Protein AF-A0A958PBY2-F1 (afdb_monomer)

Sequence (288 aa):
MFFKPRSILYLITLSFVSFVFVSCNLKIGEQPYRTDNIDLKPRPCTKELATRTKKYFYGELEKEDSFESISSCVNRGLDNFLKIYEADQPNYYSPIKLSNFLHRYYLKDQKISENLLEEIMNIKKVLFGGSNLMISKSEIQNLQKLIEIVGYHAKQLRPFMPILSQKVDELSTDEHLKEGFRRLRVAAKDLISILSLSKSSYQFGHFAHLLDELRMFFQWDKAFEKTKSIYDWMYLVETIKLNMIGDPAESLSSEQWEPFVDAIIDSYEIYVYYHYFIRSKPFYKGKL

Solvent-accessible surface area (backbone atoms only — not comparable to full-atom values): 16536 Å² total; per-residue (Å²): 143,79,85,73,85,72,67,62,61,60,58,57,58,61,58,56,63,69,64,72,76,73,76,76,83,74,80,82,79,72,72,78,78,81,71,72,83,73,85,69,76,67,59,61,51,49,74,59,44,39,59,52,52,47,27,36,45,58,49,68,52,51,84,85,73,30,52,56,56,42,34,53,39,52,40,52,49,53,51,49,47,69,72,71,54,81,57,80,44,98,57,26,33,50,58,66,60,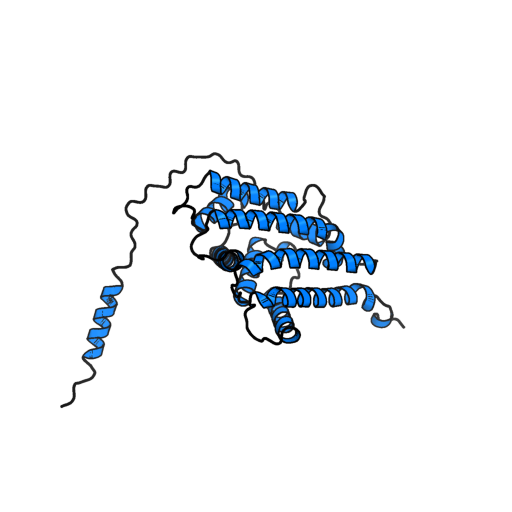54,49,54,49,42,28,72,34,26,36,68,89,45,66,85,47,72,67,44,50,50,37,50,27,53,52,44,25,33,42,71,31,86,54,68,76,48,43,41,56,67,52,55,54,51,49,42,52,50,39,48,53,51,21,52,39,50,58,70,42,36,89,34,21,21,66,80,59,68,68,62,94,75,83,75,47,73,65,55,51,52,50,38,53,52,51,49,52,53,45,48,50,60,51,47,62,47,42,43,70,36,65,41,64,47,48,50,69,58,51,49,50,39,52,49,43,48,37,60,64,48,44,39,63,80,67,41,88,77,70,76,58,63,65,64,52,48,54,52,51,52,51,50,39,32,75,74,70,67,50,84,62,67,51,43,47,43,83,46,49,62,65,48,50,52,50,52,51,52,54,48,49,53,52,53,46,39,57,66,71,49,57,67,37,53,82,70,66,74,61,127

Foldseek 3Di:
DDDDPPPVVVVVVVVVVVVVPPPPPPPDPDDDPPCPVPPQAADALQVCVLVQVLCQLQLVHDPVSALVSSLVLVLVLLVVCVVRDDAPDVQKHFLVSSQVSCCVRYHPPFHQDPLLSQLVLVVLCLQPNDDSGIDGNVSSVVVSVVSVLVRVLSVVLRVVSNLLSVVDQDDDDPVSLVVNLVSVLVSQVVNLVRSLPNQDKDFLVSVLSNVVSVCVRSVNCVSPVDDDRSVVVSVVLLVLCCVQVVDNDRIDGSVRSNSSVVSVSVVSSVVSCCVRPPCVDPVNVPND

Mean predicted aligned error: 9.58 Å

pLDDT: mean 83.19, std 15.02, range [37.09, 97.81]

Radius of gyration: 24.92 Å; Cα contacts (8 Å, |Δi|>4): 257; chains: 1; bounding box: 55×77×72 Å

Secondary structure (DSSP, 8-state):
----TTHHHHHHHHHHHTTTTS-----TTPPPP-----------S-TTHHHHHHHHHHT---STT-HHHHHHHHHHHHHHHHHHSPPSBTTEE-HHHHHHHHIIIIITT----HHHHHHHHHHHHHHH-S-SS-EEHHHHHHHHHHHHHHHHHHHHHGGGHHHHTT---S---HHHHHHHHHHHHHHHHHHHHHHGGG---EEHHHHHHHHHHHHHHTTHHHH-TTPPPHHHHHHHHHHHHHHHH----SEE-GGGHHHHHHHHHHHHHHHHHIIIIITTSGGGGT--

Structure (mmCIF, N/CA/C/O backbone):
data_AF-A0A958PBY2-F1
#
_entry.id   AF-A0A958PBY2-F1
#
loop_
_atom_site.group_PDB
_atom_site.id
_atom_site.type_symbol
_atom_site.label_atom_id
_atom_site.label_alt_id
_atom_site.label_comp_id
_atom_site.label_asym_id
_atom_site.label_entity_id
_atom_site.label_seq_id
_atom_site.pdbx_PDB_ins_code
_atom_site.Cartn_x
_atom_site.Cartn_y
_atom_site.Cartn_z
_atom_site.occupancy
_atom_site.B_iso_or_equiv
_atom_site.auth_seq_id
_atom_site.auth_comp_id
_atom_site.auth_asym_id
_atom_site.auth_atom_id
_atom_site.pdbx_PDB_model_num
ATOM 1 N N . MET A 1 1 ? -26.196 -57.955 32.230 1.00 38.41 1 MET A N 1
ATOM 2 C CA . MET A 1 1 ? -26.483 -56.629 32.815 1.00 38.41 1 MET A CA 1
ATOM 3 C C . MET A 1 1 ? -25.989 -55.584 31.815 1.00 38.41 1 MET A C 1
ATOM 5 O O . MET A 1 1 ? -24.844 -55.175 31.878 1.00 38.41 1 MET A O 1
ATOM 9 N N . PHE A 1 2 ? -26.793 -55.286 30.790 1.00 37.09 2 PHE A N 1
ATOM 10 C CA . PHE A 1 2 ? -26.401 -54.437 29.656 1.00 37.09 2 PHE A CA 1
ATOM 11 C C . PHE A 1 2 ? -27.423 -53.309 29.513 1.00 37.09 2 PHE A C 1
ATOM 13 O O . PHE A 1 2 ? -28.597 -53.560 29.243 1.00 37.09 2 PHE A O 1
ATOM 20 N N . PHE A 1 3 ? -26.974 -52.075 29.737 1.00 39.12 3 PHE A N 1
ATOM 21 C CA . PHE A 1 3 ? -27.766 -50.870 29.514 1.00 39.12 3 PHE A CA 1
ATOM 22 C C . PHE A 1 3 ? -27.931 -50.630 28.006 1.00 39.12 3 PHE A C 1
ATOM 24 O O . PHE A 1 3 ? -26.967 -50.675 27.245 1.00 39.12 3 PHE A O 1
ATOM 31 N N . LYS A 1 4 ? -29.177 -50.405 27.569 1.00 40.03 4 LYS A N 1
ATOM 32 C CA . LYS A 1 4 ? -29.534 -50.171 26.162 1.00 40.03 4 LYS A CA 1
ATOM 33 C C . LYS A 1 4 ? -29.025 -48.798 25.676 1.00 40.03 4 LYS A C 1
ATOM 35 O O . LYS A 1 4 ? -29.285 -47.797 26.341 1.00 40.03 4 LYS A O 1
ATOM 40 N N . PRO A 1 5 ? -28.443 -48.703 24.465 1.00 44.72 5 PRO A N 1
ATOM 41 C CA . PRO A 1 5 ? -27.830 -47.481 23.928 1.00 44.72 5 PRO A CA 1
ATOM 42 C C . PRO A 1 5 ? -28.829 -46.438 23.383 1.00 44.72 5 PRO A C 1
ATOM 44 O O . PRO A 1 5 ? -28.427 -45.490 22.719 1.00 44.72 5 PRO A O 1
ATOM 47 N N . ARG A 1 6 ? -30.137 -46.574 23.646 1.00 46.06 6 ARG A N 1
ATOM 48 C CA . ARG A 1 6 ? -31.159 -45.636 23.135 1.00 46.06 6 ARG A CA 1
ATOM 49 C C . ARG A 1 6 ? -31.498 -44.479 24.082 1.00 46.06 6 ARG A C 1
ATOM 51 O O . ARG A 1 6 ? -32.102 -43.512 23.636 1.00 46.06 6 ARG A O 1
ATOM 58 N N . SER A 1 7 ? -31.071 -44.530 25.344 1.00 50.62 7 SER A N 1
ATOM 59 C CA . SER A 1 7 ? -31.429 -43.512 26.348 1.00 50.62 7 SER A CA 1
ATOM 60 C C . SER A 1 7 ? -30.444 -42.336 26.433 1.00 50.62 7 SER A C 1
ATOM 62 O O . SER A 1 7 ? -30.796 -41.288 26.962 1.00 50.62 7 SER A O 1
ATOM 64 N N . ILE A 1 8 ? -29.228 -42.480 25.892 1.00 53.66 8 ILE A N 1
ATOM 65 C CA . ILE A 1 8 ? -28.187 -41.431 25.921 1.00 53.66 8 ILE A CA 1
ATOM 66 C C . ILE A 1 8 ? -28.420 -40.382 24.820 1.00 53.66 8 ILE A C 1
ATOM 68 O O . ILE A 1 8 ? -28.147 -39.202 25.023 1.00 53.66 8 ILE A O 1
ATOM 72 N N . LEU A 1 9 ? -29.012 -40.776 23.687 1.00 50.75 9 LEU A N 1
ATOM 73 C CA . LEU A 1 9 ? -29.253 -39.869 22.561 1.00 50.75 9 LEU A CA 1
ATOM 74 C C . LEU A 1 9 ? -30.302 -38.787 22.888 1.00 50.75 9 LEU A C 1
ATOM 76 O O . LEU A 1 9 ? -30.138 -37.640 22.486 1.00 50.75 9 LEU A O 1
ATOM 80 N N . TYR A 1 10 ? -31.326 -39.124 23.684 1.00 53.00 10 TYR A N 1
ATOM 81 C CA . TYR A 1 10 ? -32.381 -38.180 24.082 1.00 53.00 10 TYR A CA 1
ATOM 82 C C . TYR A 1 10 ? -31.906 -37.114 25.084 1.00 53.00 10 TYR A C 1
ATOM 84 O O . TYR A 1 10 ? -32.397 -35.986 25.048 1.00 53.00 10 TYR A O 1
ATOM 92 N N . LEU A 1 11 ? -30.927 -37.433 25.940 1.00 53.34 11 LEU A N 1
ATOM 93 C CA . LEU A 1 11 ? -30.349 -36.473 26.891 1.00 53.34 11 LEU A CA 1
ATOM 94 C C . LEU A 1 11 ? -29.430 -35.451 26.199 1.00 53.34 11 LEU A C 1
ATOM 96 O O . LEU A 1 11 ? -29.408 -34.287 26.593 1.00 53.34 11 LEU A O 1
ATOM 100 N N . ILE A 1 12 ? -28.737 -35.848 25.127 1.00 56.25 12 ILE A N 1
ATOM 101 C CA . ILE A 1 12 ? -27.868 -34.946 24.354 1.00 56.25 12 ILE A CA 1
ATOM 102 C C . ILE A 1 12 ? -28.703 -33.980 23.497 1.00 56.25 12 ILE A C 1
ATOM 104 O O . ILE A 1 12 ? -28.386 -32.793 23.426 1.00 56.25 12 ILE A O 1
ATOM 108 N N . THR A 1 13 ? -29.821 -34.433 22.917 1.00 54.97 13 THR A N 1
ATOM 109 C CA . THR A 1 13 ? -30.708 -33.553 22.134 1.00 54.97 13 THR A CA 1
ATOM 110 C C . THR A 1 13 ? -31.475 -32.545 22.993 1.00 54.97 13 THR A C 1
ATOM 112 O O . THR A 1 13 ? -31.723 -31.434 22.531 1.00 54.97 13 THR A O 1
ATOM 115 N N . LEU A 1 14 ? -31.811 -32.873 24.249 1.00 51.03 14 LEU A N 1
ATOM 116 C CA . LEU A 1 14 ? -32.523 -31.939 25.135 1.00 51.03 14 LEU A CA 1
ATOM 117 C C . LEU A 1 14 ? -31.607 -30.824 25.679 1.00 51.03 14 LEU A C 1
ATOM 119 O O . LEU A 1 14 ? -32.075 -29.718 25.933 1.00 51.03 14 LEU A O 1
ATOM 123 N N . SER A 1 15 ? -30.298 -31.077 25.808 1.00 51.06 15 SER A N 1
ATOM 124 C CA . SER A 1 15 ? -29.331 -30.067 26.268 1.00 51.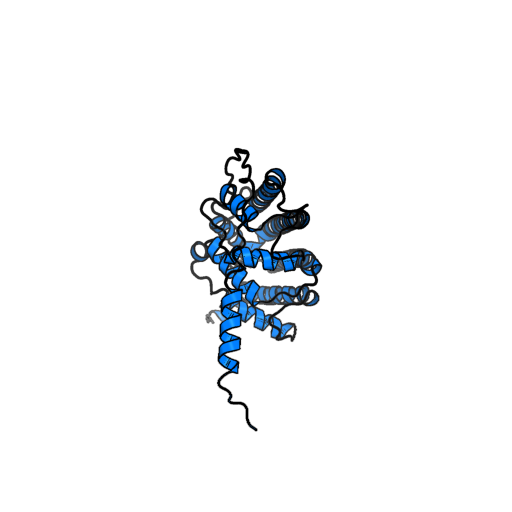06 15 SER A CA 1
ATOM 125 C C . SER A 1 15 ? -28.945 -29.050 25.185 1.00 51.06 15 SER A C 1
ATOM 127 O O . SER A 1 15 ? -28.502 -27.953 25.520 1.00 51.06 15 SER A O 1
ATOM 129 N N . PHE A 1 16 ? -29.113 -29.384 23.900 1.00 50.41 16 PHE A N 1
ATOM 130 C CA . PHE A 1 16 ? -28.733 -28.499 22.793 1.00 50.41 16 PHE A CA 1
ATOM 131 C C . PHE A 1 16 ? -29.794 -27.422 22.501 1.00 50.41 16 PHE A C 1
ATOM 133 O O . PHE A 1 16 ? -29.456 -26.320 22.081 1.00 50.41 16 PHE A O 1
ATOM 140 N N . VAL A 1 17 ? -31.073 -27.692 22.790 1.00 52.06 17 VAL A N 1
ATOM 141 C CA . VAL A 1 17 ? -32.174 -26.735 22.551 1.00 52.06 17 VAL A CA 1
ATOM 142 C C . VAL A 1 17 ? -32.187 -25.597 23.583 1.00 52.06 17 VAL A C 1
ATOM 144 O O . VAL A 1 17 ? -32.558 -24.472 23.257 1.00 52.06 17 VAL A O 1
ATOM 147 N N . SER A 1 18 ? -31.689 -25.833 24.799 1.00 48.91 18 SER A N 1
ATOM 148 C CA . SER A 1 18 ? -31.633 -24.811 25.857 1.00 48.91 18 SER A CA 1
ATOM 149 C C . SER A 1 18 ? -30.520 -23.772 25.663 1.00 48.91 18 SER A C 1
ATOM 151 O O . SER A 1 18 ? -30.585 -22.699 26.256 1.00 48.91 18 SER A O 1
ATOM 153 N N . PHE A 1 19 ? -29.517 -24.046 24.819 1.00 49.84 19 PHE A N 1
ATOM 154 C CA . PHE A 1 19 ? -28.416 -23.109 24.558 1.00 49.84 19 PHE A CA 1
ATOM 155 C C . PHE A 1 19 ? -28.719 -22.086 23.451 1.00 49.84 19 PHE A C 1
ATOM 157 O O . PHE A 1 19 ? -28.030 -21.074 23.353 1.00 49.84 19 PHE A O 1
ATOM 164 N N . VAL A 1 20 ? -29.765 -22.302 22.646 1.00 51.28 20 VAL A N 1
ATOM 165 C CA . VAL A 1 20 ? -30.097 -21.423 21.506 1.00 51.28 20 VAL A CA 1
ATOM 166 C C . VAL A 1 20 ? -30.907 -20.184 21.928 1.00 51.28 20 VAL A C 1
ATOM 168 O O . VAL A 1 20 ? -30.965 -19.210 21.187 1.00 51.28 20 VAL A O 1
ATOM 171 N N . PHE A 1 21 ? -31.470 -20.150 23.142 1.00 45.66 21 PHE A N 1
ATOM 172 C CA . PHE A 1 21 ? -32.314 -19.033 23.598 1.00 45.66 21 PHE A CA 1
ATOM 173 C C . PHE A 1 21 ? -31.608 -17.964 24.456 1.00 45.66 21 PHE A C 1
ATOM 175 O O . PHE A 1 21 ? -32.264 -17.012 24.871 1.00 45.66 21 PHE A O 1
ATOM 182 N N . VAL A 1 22 ? -30.295 -18.063 24.714 1.00 51.47 22 VAL A N 1
ATOM 183 C CA . VAL A 1 22 ? -29.590 -17.134 25.636 1.00 51.47 22 VAL A CA 1
ATOM 184 C C . VAL A 1 22 ? -28.618 -16.165 24.935 1.00 51.47 22 VAL A C 1
ATOM 186 O O . VAL A 1 22 ? -28.057 -15.285 25.577 1.00 51.47 22 VAL A O 1
ATOM 189 N N . SER A 1 23 ? -28.447 -16.223 23.612 1.00 39.19 23 SER A N 1
ATOM 190 C CA . SER A 1 23 ? -27.479 -15.368 22.894 1.00 39.19 23 SER A CA 1
ATOM 191 C C . SER A 1 23 ? -28.095 -14.275 22.006 1.00 39.19 23 SER A C 1
ATOM 193 O O . SER A 1 23 ? -27.441 -13.784 21.089 1.00 39.19 23 SER A O 1
ATOM 195 N N . CYS A 1 24 ? -29.309 -13.801 22.307 1.00 48.00 24 CYS A N 1
ATOM 196 C CA . CYS A 1 24 ? -29.763 -12.494 21.817 1.00 48.00 24 CYS A CA 1
ATOM 197 C C . CYS A 1 24 ? -29.300 -11.398 22.785 1.00 48.00 24 CYS A C 1
ATOM 199 O O . CYS A 1 24 ? -29.965 -11.082 23.769 1.00 48.00 24 CYS A O 1
ATOM 201 N N . ASN A 1 25 ? -28.141 -10.814 22.486 1.00 45.44 25 ASN A N 1
ATOM 202 C CA . ASN A 1 25 ? -27.561 -9.672 23.187 1.00 45.44 25 ASN A CA 1
ATOM 203 C C . ASN A 1 25 ? -28.374 -8.396 22.860 1.00 45.44 25 ASN A C 1
ATOM 205 O O . ASN A 1 25 ? -27.979 -7.573 22.034 1.00 45.44 25 ASN A O 1
ATOM 209 N N . LEU A 1 26 ? -29.573 -8.276 23.439 1.00 47.56 26 LEU A N 1
ATOM 210 C CA . LEU A 1 26 ? -30.440 -7.106 23.296 1.00 47.56 26 LEU A CA 1
ATOM 211 C C . LEU A 1 26 ? -29.812 -5.926 24.048 1.00 47.56 26 LEU A C 1
ATOM 213 O O . LEU A 1 26 ? -29.911 -5.815 25.268 1.00 47.56 26 LEU A O 1
ATOM 217 N N . LYS A 1 27 ? -29.167 -5.031 23.297 1.00 46.81 27 LYS A N 1
ATOM 218 C CA . LYS A 1 27 ? -28.670 -3.731 23.764 1.00 46.81 27 LYS A CA 1
ATOM 219 C C . LYS A 1 27 ? -29.839 -2.778 24.059 1.00 46.81 27 LYS A C 1
ATOM 221 O O . LYS A 1 27 ? -30.083 -1.823 23.329 1.00 46.81 27 LYS A O 1
ATOM 226 N N . ILE A 1 28 ? -30.605 -3.057 25.110 1.00 57.12 28 ILE A N 1
ATOM 227 C CA . ILE A 1 28 ? -31.633 -2.145 25.629 1.00 57.12 28 ILE A CA 1
ATOM 228 C C . ILE A 1 28 ? -30.927 -1.141 26.547 1.00 57.12 28 ILE A C 1
ATOM 230 O O . ILE A 1 28 ? -30.472 -1.512 27.625 1.00 57.12 28 ILE A O 1
ATOM 234 N N . GLY A 1 29 ? -30.825 0.121 26.119 1.00 60.59 29 GLY A N 1
ATOM 235 C CA . GLY A 1 29 ? -30.305 1.221 26.945 1.00 60.59 29 GLY A CA 1
ATOM 236 C C . GLY A 1 29 ? -29.119 2.000 26.372 1.00 60.59 29 GLY A C 1
ATOM 237 O O . GLY A 1 29 ? -28.663 2.940 27.020 1.00 60.59 29 GLY A O 1
ATOM 238 N N . GLU A 1 30 ? -28.624 1.674 25.174 1.00 59.09 30 GLU A N 1
ATOM 239 C CA . GLU A 1 30 ? -27.677 2.563 24.489 1.00 59.09 30 GLU A CA 1
ATOM 240 C C . GLU A 1 30 ? -28.413 3.851 24.100 1.00 59.09 30 GLU A C 1
ATOM 242 O O . GLU A 1 30 ? -29.397 3.818 23.357 1.00 59.09 30 GLU A O 1
ATOM 247 N N . GLN A 1 31 ? -27.980 4.994 24.645 1.00 54.28 31 GLN A N 1
ATOM 248 C CA . GLN A 1 31 ? -28.522 6.279 24.217 1.00 54.28 31 GLN A CA 1
ATOM 249 C C . GLN A 1 31 ? -28.258 6.448 22.716 1.00 54.28 31 GLN A C 1
ATOM 251 O O . GLN A 1 31 ? -27.162 6.106 22.260 1.00 54.28 31 GLN A O 1
ATOM 256 N N . PRO A 1 32 ? -29.236 6.948 21.935 1.00 54.06 32 PRO A N 1
ATOM 257 C CA . PRO A 1 32 ? -29.017 7.211 20.523 1.00 54.06 32 PRO A CA 1
ATOM 258 C C . PRO A 1 32 ? -27.788 8.103 20.400 1.00 54.06 32 PRO A C 1
ATOM 260 O O . PRO A 1 32 ? -27.699 9.133 21.072 1.00 54.06 32 PRO A O 1
ATOM 263 N N . TYR A 1 33 ? -26.825 7.656 19.590 1.00 54.97 33 TYR A N 1
ATOM 264 C CA . TYR A 1 33 ? -25.565 8.355 19.378 1.00 54.97 33 TYR A CA 1
ATOM 265 C C . TYR A 1 33 ? -25.884 9.822 19.099 1.00 54.97 33 TYR A C 1
ATOM 267 O O . TYR A 1 33 ? -26.587 10.125 18.130 1.00 54.97 33 TYR A O 1
ATOM 275 N N . ARG A 1 34 ? -25.431 10.724 19.975 1.00 50.38 34 ARG A N 1
ATOM 276 C CA . ARG A 1 34 ? -25.635 12.158 19.797 1.00 50.38 34 ARG A CA 1
ATOM 277 C C . ARG A 1 34 ? -24.780 12.577 18.611 1.00 50.38 34 ARG A C 1
ATOM 279 O O . ARG A 1 34 ? -23.616 12.929 18.750 1.00 50.38 34 ARG A O 1
ATOM 286 N N . THR A 1 35 ? -25.340 12.477 17.412 1.00 54.81 35 THR A N 1
ATOM 287 C CA . THR A 1 35 ? -24.791 13.142 16.241 1.00 54.81 35 THR A CA 1
ATOM 288 C C . THR A 1 35 ? -25.110 14.613 16.422 1.00 54.81 35 THR A C 1
ATOM 290 O O . THR A 1 35 ? -26.084 15.118 15.862 1.00 54.81 35 THR A O 1
ATOM 293 N N . ASP A 1 36 ? -24.330 15.308 17.249 1.00 53.41 36 ASP A N 1
ATOM 294 C CA . ASP A 1 36 ? -24.250 16.751 17.097 1.00 53.41 36 ASP A CA 1
ATOM 295 C C . ASP A 1 36 ? -23.911 16.962 15.618 1.00 53.41 36 ASP A C 1
ATOM 297 O O . ASP A 1 36 ? -22.949 16.384 15.104 1.00 53.41 36 ASP A O 1
ATOM 301 N N . ASN A 1 37 ? -24.809 17.631 14.892 1.00 56.56 37 ASN A N 1
ATOM 302 C CA . ASN A 1 37 ? -24.706 17.844 13.453 1.00 56.56 37 ASN A CA 1
ATOM 303 C C . ASN A 1 37 ? -23.506 18.757 13.183 1.00 56.56 37 ASN A C 1
ATOM 305 O O . ASN A 1 37 ? -23.656 19.946 12.915 1.00 56.56 37 ASN A O 1
ATOM 309 N N . ILE A 1 38 ? -22.297 18.212 13.288 1.00 68.62 38 ILE A N 1
ATOM 310 C CA . ILE A 1 38 ? -21.093 18.873 12.829 1.00 68.62 38 ILE A CA 1
ATOM 311 C C . ILE A 1 38 ? -21.189 18.833 11.310 1.00 68.62 38 ILE A C 1
ATOM 313 O O . ILE A 1 38 ? -20.997 17.790 10.677 1.00 68.62 38 ILE A O 1
ATOM 317 N N . ASP A 1 39 ? -21.560 19.979 10.740 1.00 71.69 39 ASP A N 1
ATOM 318 C CA . ASP A 1 39 ? -21.644 20.204 9.301 1.00 71.69 39 ASP A CA 1
ATOM 319 C C . ASP A 1 39 ? -20.231 20.250 8.702 1.00 71.69 39 ASP A C 1
ATOM 321 O O . ASP A 1 39 ? -19.672 21.291 8.346 1.00 71.69 39 ASP A O 1
ATOM 325 N N . LEU A 1 40 ? -19.595 19.081 8.648 1.00 79.94 40 LEU A N 1
ATOM 326 C CA . LEU A 1 40 ? -18.423 18.882 7.824 1.00 79.94 40 LEU A CA 1
ATOM 327 C C . LEU A 1 40 ? -18.874 18.814 6.368 1.00 79.94 40 LEU A C 1
ATOM 329 O O . LEU A 1 40 ? -19.434 17.813 5.918 1.00 79.94 40 LEU A O 1
ATOM 333 N N . LYS A 1 41 ? -18.547 19.856 5.603 1.00 82.62 41 LYS A N 1
ATOM 334 C CA . LYS A 1 41 ? -18.666 19.813 4.143 1.00 82.62 41 LYS A CA 1
ATOM 335 C C . LYS A 1 41 ? -17.867 18.615 3.604 1.00 82.62 41 LYS A C 1
ATOM 337 O O . LYS A 1 41 ? -16.664 18.554 3.882 1.00 82.62 41 LYS A O 1
ATOM 342 N N . PRO A 1 42 ? -18.478 17.699 2.827 1.00 78.56 42 PRO A N 1
ATOM 343 C CA . PRO A 1 42 ? -17.770 16.569 2.233 1.00 78.56 42 PRO A CA 1
ATOM 344 C C . PRO A 1 42 ? -16.560 17.033 1.417 1.00 78.56 42 PRO A C 1
ATOM 346 O O . PRO A 1 42 ? -16.666 17.925 0.572 1.00 78.56 42 PRO A O 1
ATOM 349 N N . ARG A 1 43 ? -15.402 16.419 1.663 1.00 81.38 43 ARG A N 1
ATOM 350 C CA . ARG A 1 43 ? -14.142 16.701 0.964 1.00 81.38 43 ARG A CA 1
ATOM 351 C C . ARG A 1 43 ? -13.594 15.377 0.442 1.00 81.38 43 ARG A C 1
ATOM 353 O O . ARG A 1 43 ? -12.778 14.759 1.119 1.00 81.38 43 ARG A O 1
ATOM 360 N N . PRO A 1 44 ? -14.063 14.907 -0.725 1.00 76.88 44 PRO A N 1
ATOM 361 C CA . PRO A 1 44 ? -13.676 13.599 -1.233 1.00 76.88 44 PRO A CA 1
ATOM 362 C C . PRO A 1 44 ? -12.165 13.519 -1.459 1.00 76.88 44 PRO A C 1
ATOM 364 O O . PRO A 1 44 ? -11.629 14.265 -2.277 1.00 76.88 44 PRO A O 1
ATOM 367 N N . CYS A 1 45 ? -11.492 12.595 -0.776 1.00 75.19 45 CYS A N 1
ATOM 368 C CA . CYS A 1 45 ? -10.074 12.320 -1.028 1.00 75.19 45 CYS A CA 1
ATOM 369 C C . CYS A 1 45 ? -9.878 11.407 -2.234 1.00 75.19 45 CYS A C 1
ATOM 371 O O . CYS A 1 45 ? -8.838 11.457 -2.883 1.00 75.19 45 CYS A O 1
ATOM 373 N N . THR A 1 46 ? -10.871 10.564 -2.522 1.00 70.31 46 THR A N 1
ATOM 374 C CA . THR A 1 46 ? -10.741 9.469 -3.486 1.00 70.31 46 THR A CA 1
ATOM 375 C C . THR A 1 46 ? -11.386 9.755 -4.831 1.00 70.31 46 THR A C 1
ATOM 377 O O . THR A 1 46 ? -11.425 8.867 -5.686 1.00 70.31 46 THR A O 1
ATOM 380 N N . LYS A 1 47 ? -11.872 10.986 -5.064 1.00 72.31 47 LYS A N 1
ATOM 381 C CA . LYS A 1 47 ? -12.391 11.344 -6.385 1.00 72.31 47 LYS A CA 1
ATOM 382 C C . LYS A 1 47 ? -11.270 11.110 -7.400 1.00 72.31 47 LYS A C 1
ATOM 384 O O . LYS A 1 47 ? -10.200 11.697 -7.279 1.00 72.31 47 LYS A O 1
ATOM 389 N N . GLU A 1 48 ? -11.527 10.215 -8.352 1.00 78.75 48 GLU A N 1
ATOM 390 C CA . GLU A 1 48 ? -10.584 9.845 -9.413 1.00 78.75 48 GLU A CA 1
ATOM 391 C C . GLU A 1 48 ? -9.277 9.204 -8.908 1.00 78.75 48 GLU A C 1
ATOM 393 O O . GLU A 1 48 ? -8.261 9.262 -9.597 1.00 78.75 48 GLU A O 1
ATOM 398 N N . LEU A 1 49 ? -9.283 8.549 -7.739 1.00 81.06 49 LEU A N 1
ATOM 399 C CA . LEU A 1 49 ? -8.089 7.874 -7.215 1.00 81.06 49 LEU A CA 1
ATOM 400 C C . LEU A 1 49 ? -7.525 6.853 -8.211 1.00 81.06 49 LEU A C 1
ATOM 402 O O . LEU A 1 49 ? -6.331 6.873 -8.474 1.00 81.06 49 LEU A O 1
ATOM 406 N N . ALA A 1 50 ? -8.381 6.048 -8.848 1.00 79.69 50 ALA A N 1
ATOM 407 C CA . ALA A 1 50 ? -7.978 5.109 -9.898 1.00 79.69 50 ALA A CA 1
ATOM 408 C C . ALA A 1 50 ? -7.236 5.806 -11.053 1.00 79.69 50 ALA A C 1
ATOM 410 O O . ALA A 1 50 ? -6.157 5.379 -11.468 1.00 79.69 50 ALA A O 1
ATOM 411 N N . THR A 1 51 ? -7.791 6.919 -11.540 1.00 85.19 51 THR A N 1
ATOM 412 C CA . THR A 1 51 ? -7.208 7.730 -12.615 1.00 85.19 51 THR A CA 1
ATOM 413 C C . THR A 1 51 ? -5.878 8.342 -12.187 1.00 85.19 51 THR A C 1
ATOM 415 O O . THR A 1 51 ? -4.914 8.307 -12.946 1.00 85.19 51 THR A O 1
ATOM 418 N N . ARG A 1 52 ? -5.792 8.870 -10.963 1.00 87.12 52 ARG A N 1
ATOM 419 C CA . ARG A 1 52 ? -4.562 9.449 -10.406 1.00 87.12 52 ARG A CA 1
ATOM 420 C C . ARG A 1 52 ? -3.477 8.398 -10.218 1.00 87.12 52 ARG A C 1
ATOM 422 O O . ARG A 1 52 ? -2.334 8.634 -10.596 1.00 87.12 52 ARG A O 1
ATOM 429 N N . THR A 1 53 ? -3.832 7.219 -9.716 1.00 84.81 53 THR A N 1
ATOM 430 C CA . THR A 1 53 ? -2.924 6.074 -9.616 1.00 84.81 53 THR A CA 1
ATOM 431 C C . THR A 1 53 ? -2.415 5.668 -10.998 1.00 84.81 53 THR A C 1
ATOM 433 O O . THR A 1 53 ? -1.211 5.509 -11.173 1.00 84.81 53 THR A O 1
ATOM 436 N N . LYS A 1 54 ? -3.286 5.581 -12.011 1.00 87.06 54 LYS A N 1
ATOM 437 C CA . LYS A 1 54 ? -2.866 5.311 -13.395 1.00 87.06 54 LYS A CA 1
ATOM 438 C C . LYS A 1 54 ? -1.876 6.358 -13.906 1.00 87.06 54 LYS A C 1
ATOM 440 O O . LYS A 1 54 ? -0.780 5.990 -14.325 1.00 87.06 54 LYS A O 1
ATOM 445 N N . LYS A 1 55 ? -2.225 7.646 -13.802 1.00 90.50 55 LYS A N 1
ATOM 446 C CA . LYS A 1 55 ? -1.350 8.763 -14.192 1.00 90.50 55 LYS A CA 1
ATOM 447 C C . LYS A 1 55 ? -0.003 8.701 -13.477 1.00 90.50 55 LYS A C 1
ATOM 449 O O . LYS A 1 55 ? 1.026 8.955 -14.085 1.00 90.50 55 LYS A O 1
ATOM 454 N N . TYR A 1 56 ? 0.015 8.322 -12.202 1.00 89.88 56 TYR A N 1
ATOM 455 C CA . TYR A 1 56 ? 1.249 8.157 -11.440 1.00 89.88 56 TYR A CA 1
ATOM 456 C C . TYR A 1 56 ? 2.155 7.069 -12.004 1.00 89.88 56 TYR A C 1
ATOM 458 O O . TYR A 1 56 ? 3.322 7.340 -12.277 1.00 89.88 56 TYR A O 1
ATOM 466 N N . PHE A 1 57 ? 1.620 5.865 -12.222 1.00 88.31 57 PHE A N 1
ATOM 467 C CA . PHE A 1 57 ? 2.396 4.776 -12.812 1.00 88.31 57 PHE A CA 1
ATOM 468 C C . PHE A 1 57 ? 2.885 5.130 -14.219 1.00 88.31 57 PHE A C 1
ATOM 470 O O . PHE A 1 57 ? 3.953 4.681 -14.616 1.00 88.31 57 PHE A O 1
ATOM 477 N N . TYR A 1 58 ? 2.143 5.955 -14.959 1.00 89.44 58 TYR A N 1
ATOM 478 C CA . TYR A 1 58 ? 2.494 6.360 -16.323 1.00 89.44 58 TYR A CA 1
ATOM 479 C C . TYR A 1 58 ? 3.401 7.607 -16.352 1.00 89.44 58 TYR A C 1
ATOM 481 O O . TYR A 1 58 ? 3.869 8.000 -17.412 1.00 89.44 58 TYR A O 1
ATOM 489 N N . GLY A 1 59 ? 3.674 8.229 -15.196 1.00 88.44 59 GLY A N 1
ATOM 490 C CA . GLY A 1 59 ? 4.417 9.493 -15.081 1.00 88.44 59 GLY A CA 1
ATOM 491 C C . GLY A 1 59 ? 3.696 10.721 -15.634 1.00 88.44 59 GLY A C 1
ATOM 492 O O . GLY A 1 59 ? 4.316 11.760 -15.825 1.00 88.44 59 GLY A O 1
ATOM 493 N N . GLU A 1 60 ? 2.389 10.626 -15.847 1.00 90.25 60 GLU A N 1
ATOM 494 C CA . GLU A 1 60 ? 1.511 11.700 -16.325 1.00 90.25 60 GLU A CA 1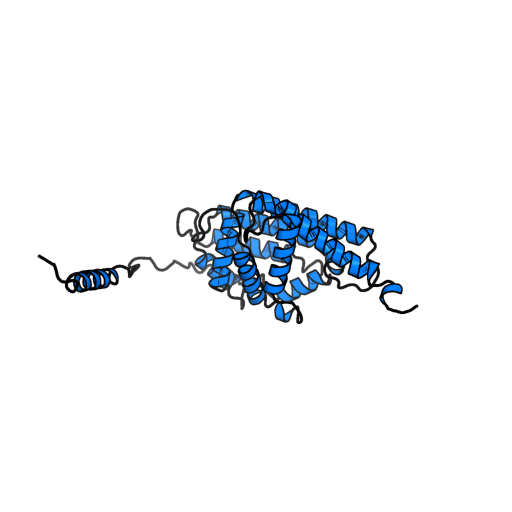
ATOM 495 C C . GLU A 1 60 ? 0.946 12.548 -15.169 1.00 90.25 60 GLU A C 1
ATOM 497 O O . GLU A 1 60 ? 0.110 13.427 -15.370 1.00 90.25 60 GLU A O 1
ATOM 502 N N . LEU A 1 61 ? 1.340 12.254 -13.924 1.00 87.69 61 LEU A N 1
ATOM 503 C CA . LEU A 1 61 ? 0.837 12.958 -12.749 1.00 87.69 61 LEU A CA 1
ATOM 504 C C . LEU A 1 61 ? 1.537 14.312 -12.571 1.00 87.69 61 LEU A C 1
ATOM 506 O O . LEU A 1 61 ? 2.720 14.385 -12.212 1.00 87.69 61 LEU A O 1
ATOM 510 N N . GLU A 1 62 ? 0.771 15.385 -12.744 1.00 82.31 62 GLU A N 1
ATOM 511 C CA . GLU A 1 62 ? 1.218 16.756 -12.510 1.00 82.31 62 GLU A CA 1
ATOM 512 C C . GLU A 1 62 ? 1.630 16.995 -11.042 1.00 82.31 62 GLU A C 1
ATOM 514 O O . GLU A 1 62 ? 1.339 16.211 -10.135 1.00 82.31 62 GLU A O 1
ATOM 519 N N . LYS A 1 63 ? 2.364 18.085 -10.773 1.00 73.44 63 LYS A N 1
ATOM 520 C CA . LYS A 1 63 ? 2.818 18.420 -9.405 1.00 73.44 63 LYS A CA 1
ATOM 521 C C . LYS A 1 63 ? 1.658 18.708 -8.448 1.00 73.44 63 LYS A C 1
ATOM 523 O O . LYS A 1 63 ? 1.758 18.356 -7.275 1.00 73.44 63 LYS A O 1
ATOM 528 N N . GLU A 1 64 ? 0.583 19.306 -8.942 1.00 65.75 64 GLU A N 1
ATOM 529 C CA . GLU A 1 64 ? -0.573 19.719 -8.138 1.00 65.75 64 GLU A CA 1
ATOM 530 C C . GLU A 1 64 ? -1.481 18.533 -7.769 1.00 65.75 64 GLU A C 1
ATOM 532 O O . GLU A 1 64 ? -2.048 18.506 -6.679 1.00 65.75 64 GLU A O 1
ATOM 537 N N . ASP A 1 65 ? -1.501 17.484 -8.597 1.00 71.00 65 ASP A N 1
ATOM 538 C CA . ASP A 1 65 ? -2.219 16.222 -8.360 1.00 71.00 65 ASP A CA 1
ATOM 539 C C . ASP A 1 65 ? -1.389 15.181 -7.578 1.00 71.00 65 ASP A C 1
ATOM 541 O O . ASP A 1 65 ? -1.699 13.988 -7.568 1.00 71.00 65 ASP A O 1
ATOM 545 N N . SER A 1 66 ? -0.312 15.610 -6.915 1.00 72.81 66 SER A N 1
ATOM 546 C CA . SER A 1 66 ? 0.643 14.707 -6.264 1.00 72.81 66 SER A 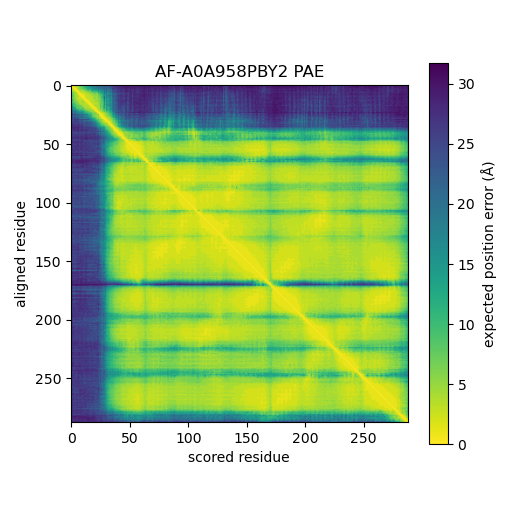CA 1
ATOM 547 C C . SER A 1 66 ? 0.024 13.836 -5.162 1.00 72.81 66 SER A C 1
ATOM 549 O O . SER A 1 66 ? -0.962 14.197 -4.515 1.00 72.81 66 SER A O 1
ATOM 551 N N . PHE A 1 67 ? 0.673 12.703 -4.878 1.00 79.44 67 PHE A N 1
ATOM 552 C CA . PHE A 1 67 ? 0.337 11.831 -3.746 1.00 79.44 67 PHE A CA 1
ATOM 553 C C . PHE A 1 67 ? 0.359 12.552 -2.390 1.00 79.44 67 PHE A C 1
ATOM 555 O O . PHE A 1 67 ? -0.374 12.153 -1.492 1.00 79.44 67 PHE A O 1
ATOM 562 N N . GLU A 1 68 ? 1.105 13.654 -2.250 1.00 81.31 68 GLU A N 1
ATOM 563 C CA . GLU A 1 68 ? 1.067 14.495 -1.045 1.00 81.31 68 GLU A CA 1
ATOM 564 C C . GLU A 1 68 ? -0.339 15.052 -0.793 1.00 81.31 68 GLU A C 1
ATOM 566 O O . GLU A 1 68 ? -0.789 15.105 0.352 1.00 81.31 68 GLU A O 1
ATOM 571 N N . SER A 1 69 ? -1.073 15.409 -1.854 1.00 83.88 69 SER A N 1
ATOM 572 C CA . SER A 1 69 ? -2.455 15.882 -1.739 1.00 83.88 69 SER A CA 1
ATOM 573 C C . SER A 1 69 ? -3.391 14.786 -1.217 1.00 83.88 69 SER A C 1
ATOM 575 O O . SER A 1 69 ? -4.238 15.061 -0.362 1.00 83.88 69 SER A O 1
ATOM 577 N N . ILE A 1 70 ? -3.196 13.542 -1.671 1.00 86.06 70 ILE A N 1
ATOM 578 C CA . ILE A 1 70 ? -3.969 12.367 -1.252 1.00 86.06 70 ILE A CA 1
ATOM 579 C C . ILE A 1 70 ? -3.645 12.042 0.208 1.00 86.06 70 ILE A C 1
ATOM 581 O O . ILE A 1 70 ? -4.556 12.027 1.034 1.00 86.06 70 ILE A O 1
ATOM 585 N N . SER A 1 71 ? -2.362 11.880 0.550 1.00 89.62 71 SER A N 1
ATOM 586 C CA . SER A 1 71 ? -1.902 11.610 1.918 1.00 89.62 71 SER A CA 1
ATOM 587 C C . SER A 1 71 ? -2.391 12.675 2.901 1.00 89.62 71 SER A C 1
ATOM 589 O O . SER A 1 71 ? -2.985 12.355 3.928 1.00 89.62 71 SER A O 1
ATOM 591 N N . SER A 1 72 ? -2.240 13.956 2.555 1.00 89.69 72 SER A N 1
ATOM 592 C CA . SER A 1 72 ? -2.719 15.073 3.375 1.00 89.69 72 SER A CA 1
ATOM 593 C C . SER A 1 72 ? -4.243 15.063 3.541 1.00 89.69 72 SER A C 1
ATOM 595 O O . SER A 1 72 ? -4.763 15.403 4.604 1.00 89.69 72 SER A O 1
ATOM 597 N N . CYS A 1 73 ? -4.983 14.667 2.503 1.00 90.25 73 CYS A N 1
ATOM 598 C CA . CYS A 1 73 ? -6.431 14.537 2.581 1.00 90.25 73 CYS A CA 1
ATOM 599 C C . CYS A 1 73 ? -6.852 13.422 3.545 1.00 90.25 73 CYS A C 1
ATOM 601 O O . CYS A 1 73 ? -7.690 13.670 4.415 1.00 90.25 73 CYS A O 1
ATOM 603 N N . VAL A 1 74 ? -6.237 12.240 3.438 1.00 91.62 74 VAL A N 1
ATOM 604 C CA . VAL A 1 74 ? -6.519 11.109 4.331 1.00 91.62 74 VAL A CA 1
ATOM 605 C C . VAL A 1 74 ? -6.150 11.456 5.775 1.00 91.62 74 VAL A C 1
ATOM 607 O O . VAL A 1 74 ? -6.978 11.267 6.664 1.00 91.62 74 VAL A O 1
ATOM 610 N N . ASN A 1 75 ? -4.982 12.062 6.014 1.00 94.25 75 ASN A N 1
ATOM 611 C CA . ASN A 1 75 ? -4.561 12.460 7.362 1.00 94.25 75 ASN A CA 1
ATOM 612 C C . ASN A 1 75 ? -5.513 13.473 7.998 1.00 94.25 75 ASN A C 1
ATOM 614 O O . ASN A 1 75 ? -5.896 13.290 9.151 1.00 94.25 75 ASN A O 1
ATOM 618 N N . ARG A 1 76 ? -5.980 14.474 7.238 1.00 93.38 76 ARG A N 1
ATOM 619 C CA . ARG A 1 76 ? -7.036 15.389 7.706 1.00 93.38 76 ARG A CA 1
ATOM 620 C C . ARG A 1 76 ? -8.342 14.662 8.017 1.00 93.38 76 ARG A C 1
ATOM 622 O O . ARG A 1 76 ? -9.056 15.073 8.926 1.00 93.38 76 ARG A O 1
ATOM 629 N N . GLY A 1 77 ? -8.675 13.619 7.259 1.00 93.12 77 GLY A N 1
ATOM 630 C CA . GLY A 1 77 ? -9.811 12.750 7.556 1.00 93.12 77 GLY A CA 1
ATOM 631 C C . GLY A 1 77 ? -9.675 12.069 8.905 1.00 93.12 77 GLY A C 1
ATOM 632 O O . GLY A 1 77 ? -10.571 12.185 9.736 1.00 93.12 77 GLY A O 1
ATOM 633 N N . LEU A 1 78 ? -8.529 11.448 9.160 1.00 95.75 78 LEU A N 1
ATOM 634 C CA . LEU A 1 78 ? -8.242 10.801 10.438 1.00 95.75 78 LEU A CA 1
ATOM 635 C C . LEU A 1 78 ? -8.211 11.804 11.606 1.00 95.75 78 LEU A C 1
ATOM 637 O O . LEU A 1 78 ? -8.779 11.528 12.660 1.00 95.75 78 LEU A O 1
ATOM 641 N N . ASP A 1 79 ? -7.659 13.004 11.409 1.00 95.75 79 ASP A N 1
ATOM 642 C CA . ASP A 1 79 ? -7.690 14.070 12.420 1.00 95.75 79 ASP A CA 1
ATOM 643 C C . ASP A 1 79 ? -9.115 14.516 12.744 1.00 95.75 79 ASP A C 1
ATOM 645 O O . ASP A 1 79 ? -9.472 14.699 13.907 1.00 95.75 79 ASP A O 1
ATOM 649 N N . ASN A 1 80 ? -9.938 14.714 11.714 1.00 94.50 80 ASN A N 1
ATOM 650 C CA . ASN A 1 80 ? -11.327 15.110 11.898 1.00 94.50 80 ASN A CA 1
ATOM 651 C C . ASN A 1 80 ? -12.126 14.006 12.590 1.00 94.50 80 ASN A C 1
ATOM 653 O O . ASN A 1 80 ? -12.928 14.313 13.466 1.00 94.50 80 ASN A O 1
ATOM 657 N N . PHE A 1 81 ? -11.873 12.738 12.255 1.00 95.06 81 PHE A N 1
ATOM 658 C CA . PHE A 1 81 ? -12.472 11.602 12.947 1.00 95.06 81 PHE A CA 1
ATOM 659 C C . PHE A 1 81 ? -12.177 11.654 14.450 1.00 95.06 81 PHE A C 1
ATOM 661 O O . PHE A 1 81 ? -13.108 11.656 15.252 1.00 95.06 81 PHE A O 1
ATOM 668 N N . LEU A 1 82 ? -10.899 11.792 14.823 1.00 95.44 82 LEU A N 1
ATOM 669 C CA . LEU A 1 82 ? -10.458 11.851 16.221 1.00 95.44 82 LEU A CA 1
ATOM 670 C C . LEU A 1 82 ? -10.986 13.071 16.992 1.00 95.44 82 LEU A C 1
ATOM 672 O O . LEU A 1 82 ? -11.042 13.033 18.219 1.00 95.44 82 LEU A O 1
ATOM 676 N N . LYS A 1 83 ? -11.319 14.166 16.299 1.00 93.38 83 LYS A N 1
ATOM 677 C CA . LYS A 1 83 ? -11.887 15.383 16.906 1.00 93.38 83 LYS A CA 1
ATOM 678 C C . LYS A 1 83 ? -13.398 15.306 17.103 1.00 93.38 83 LYS A C 1
ATOM 680 O O . LYS A 1 83 ? -13.914 15.977 17.987 1.00 93.38 83 LYS A O 1
ATOM 685 N N . ILE A 1 84 ? -14.092 14.565 16.242 1.00 90.81 84 ILE A N 1
ATOM 686 C CA . ILE A 1 84 ? -15.558 14.570 16.158 1.00 90.81 84 ILE A CA 1
ATOM 687 C C . ILE A 1 84 ? -16.170 13.381 16.880 1.00 90.81 84 ILE A C 1
ATOM 689 O O . ILE A 1 84 ? -17.199 13.529 17.530 1.00 90.81 84 ILE A O 1
ATOM 693 N N . TYR A 1 85 ? -15.581 12.199 16.729 1.00 90.88 85 TYR A N 1
ATOM 694 C CA . TYR A 1 85 ? -16.150 10.989 17.294 1.00 90.88 85 TYR A CA 1
ATOM 695 C C . TYR A 1 85 ? -15.585 10.723 18.678 1.00 90.88 85 TYR A C 1
ATOM 697 O O . TYR A 1 85 ? -14.372 10.658 18.874 1.00 90.88 85 TYR A O 1
ATOM 705 N N . GLU A 1 86 ? -16.488 10.488 19.623 1.00 90.50 86 GLU A N 1
ATOM 706 C CA . GLU A 1 86 ? -16.127 9.944 20.920 1.00 90.50 86 GLU A CA 1
ATOM 707 C C . GLU A 1 86 ? -15.697 8.477 20.783 1.00 90.50 86 GLU A C 1
ATOM 709 O O . GLU A 1 86 ? -16.220 7.696 19.970 1.00 90.50 86 GLU A O 1
ATOM 714 N N . ALA A 1 87 ? -14.701 8.113 21.586 1.00 91.00 87 ALA A N 1
ATOM 715 C CA . ALA A 1 87 ? -14.191 6.757 21.655 1.00 91.00 87 ALA A CA 1
ATOM 716 C C . ALA A 1 87 ? -15.248 5.827 22.286 1.00 91.00 87 ALA A C 1
ATOM 718 O O . ALA A 1 87 ? -15.917 6.203 23.243 1.00 91.00 87 ALA A O 1
ATOM 719 N N . ASP A 1 88 ? -15.404 4.612 21.755 1.00 88.56 88 ASP A N 1
ATOM 720 C CA . ASP A 1 88 ? -16.342 3.603 22.283 1.00 88.56 88 ASP A CA 1
ATOM 721 C C . ASP A 1 88 ? -15.896 3.067 23.651 1.00 88.56 88 ASP A C 1
ATOM 723 O O . ASP A 1 88 ? -16.703 2.660 24.482 1.00 88.56 88 ASP A O 1
ATOM 727 N N . GLN A 1 89 ? -14.584 3.068 23.875 1.00 90.44 89 GLN A N 1
ATOM 728 C CA . GLN A 1 89 ? -13.924 2.808 25.152 1.00 90.44 89 GLN A CA 1
ATOM 729 C C . GLN A 1 89 ? -12.768 3.805 25.295 1.00 90.44 89 GLN A C 1
ATOM 731 O O . GLN A 1 89 ? -12.367 4.394 24.288 1.00 90.44 89 GLN A O 1
ATOM 736 N N . PRO A 1 90 ? -12.175 3.999 26.488 1.00 93.88 90 PRO A N 1
ATOM 737 C CA . PRO A 1 90 ? -11.061 4.930 26.653 1.00 93.88 90 PRO A CA 1
ATOM 738 C C . PRO A 1 90 ? -9.942 4.692 25.623 1.00 93.88 90 PRO A C 1
ATOM 740 O O . PRO A 1 90 ? -9.215 3.707 25.699 1.00 93.88 90 PRO A O 1
ATOM 743 N N . ASN A 1 91 ? -9.805 5.616 24.664 1.00 94.06 91 ASN A N 1
ATOM 744 C CA . ASN A 1 91 ? -8.864 5.579 23.536 1.00 94.06 91 ASN A CA 1
ATOM 745 C C . ASN A 1 91 ? -9.087 4.503 22.458 1.00 94.06 91 ASN A C 1
ATOM 747 O O . ASN A 1 91 ? -8.177 4.308 21.653 1.00 94.06 91 ASN A O 1
ATOM 751 N N . TYR A 1 92 ? -10.251 3.852 22.383 1.00 96.56 92 TYR A N 1
ATOM 752 C CA . TYR A 1 92 ? -10.556 2.863 21.340 1.00 96.56 92 TYR A CA 1
ATOM 753 C C . TYR A 1 92 ? -11.814 3.211 20.545 1.00 96.56 92 TYR A C 1
ATOM 755 O O . TYR A 1 92 ? -12.812 3.671 21.093 1.00 96.56 92 TYR A O 1
ATOM 763 N N . TYR A 1 93 ? -11.776 2.917 19.251 1.00 96.75 93 TYR A N 1
ATOM 764 C CA . TYR A 1 93 ? -12.821 3.197 18.276 1.00 96.75 93 TYR A CA 1
ATOM 765 C C . TYR A 1 93 ? -13.222 1.920 17.536 1.00 96.75 93 TYR A C 1
ATOM 767 O O . TYR A 1 93 ? -12.376 1.091 17.194 1.00 96.75 93 TYR A O 1
ATOM 775 N N . SER A 1 94 ? -14.512 1.790 17.243 1.00 96.06 94 SER A N 1
ATOM 776 C CA . SER A 1 94 ? -15.049 0.748 16.374 1.00 96.06 94 SER A CA 1
ATOM 777 C C . SER A 1 94 ? -14.587 0.944 14.916 1.00 96.06 94 SER A C 1
ATOM 779 O O . SER A 1 94 ? -14.724 2.049 14.374 1.00 96.06 94 SER A O 1
ATOM 781 N N . PRO A 1 95 ? -14.123 -0.119 14.230 1.00 96.62 95 PRO A N 1
ATOM 782 C CA . PRO A 1 95 ? -13.784 -0.069 12.805 1.00 96.62 95 PRO A CA 1
ATOM 783 C C . PRO A 1 95 ? -14.956 0.377 11.920 1.00 96.62 95 PRO A C 1
ATOM 785 O O . PRO A 1 95 ? -14.777 1.153 10.983 1.00 96.62 95 PRO A O 1
ATOM 788 N N . ILE A 1 96 ? -16.179 -0.051 12.255 1.00 95.94 96 ILE A N 1
ATOM 789 C CA . ILE A 1 96 ? -17.406 0.292 11.518 1.00 95.94 96 ILE A CA 1
ATOM 790 C C . ILE A 1 96 ? -17.670 1.798 11.592 1.00 95.94 96 ILE A C 1
ATOM 792 O O . ILE A 1 96 ? -18.030 2.426 10.598 1.00 95.94 96 ILE A O 1
ATOM 796 N N . LYS A 1 97 ? -17.441 2.405 12.761 1.00 94.75 97 LYS A N 1
ATOM 797 C CA . LYS A 1 97 ? -17.598 3.848 12.965 1.00 94.75 97 LYS A CA 1
ATOM 798 C C . LYS A 1 97 ? -16.620 4.646 12.097 1.00 94.75 97 LYS A C 1
ATOM 800 O O . LYS A 1 97 ? -17.038 5.595 11.434 1.00 94.75 97 LYS A O 1
ATOM 805 N N . LEU A 1 98 ? -15.347 4.239 12.054 1.00 95.00 98 LEU A N 1
ATOM 806 C CA . LEU A 1 98 ? -14.345 4.854 11.177 1.00 95.00 98 LEU A CA 1
ATOM 807 C C . LEU A 1 98 ? -14.720 4.693 9.697 1.00 95.00 98 LEU A C 1
ATOM 809 O O . LEU A 1 98 ? -14.696 5.669 8.950 1.00 95.00 98 LEU A O 1
ATOM 813 N N . SER A 1 99 ? -15.124 3.490 9.286 1.00 94.75 99 SER A N 1
ATOM 814 C CA . SER A 1 99 ? -15.562 3.206 7.914 1.00 94.75 99 SER A CA 1
ATOM 815 C C . SER A 1 99 ? -16.742 4.089 7.492 1.00 94.75 99 SER A C 1
ATOM 817 O O . SER A 1 99 ? -16.678 4.769 6.466 1.00 94.75 99 SER A O 1
ATOM 819 N N . ASN A 1 100 ? -17.782 4.179 8.327 1.00 93.44 100 ASN A N 1
ATOM 820 C CA . ASN A 1 100 ? -18.955 5.016 8.072 1.00 93.44 100 ASN A CA 1
ATOM 821 C C . ASN A 1 100 ? -18.599 6.504 7.982 1.00 93.44 100 ASN A C 1
ATOM 823 O O . ASN A 1 100 ? -19.127 7.221 7.129 1.00 93.44 100 ASN A O 1
ATOM 827 N N . PHE A 1 101 ? -17.685 6.971 8.834 1.00 93.19 101 PHE A N 1
ATOM 828 C CA . PHE A 1 101 ? -17.184 8.338 8.773 1.00 93.19 101 PHE A CA 1
ATOM 829 C C . PHE A 1 101 ? -16.454 8.620 7.452 1.00 93.19 101 PHE A C 1
ATOM 831 O O . PHE A 1 101 ? -16.766 9.598 6.768 1.00 93.19 101 PHE A O 1
ATOM 838 N N . LEU A 1 102 ? -15.514 7.753 7.064 1.00 92.62 102 LEU A N 1
ATOM 839 C CA . LEU A 1 102 ? -14.780 7.895 5.808 1.00 92.62 102 LEU A CA 1
ATOM 840 C C . LEU A 1 102 ? -15.731 7.849 4.612 1.00 92.62 102 LEU A C 1
ATOM 842 O O . LEU A 1 102 ? -15.636 8.699 3.727 1.00 92.62 102 LEU A O 1
ATOM 846 N N . HIS A 1 103 ? -16.695 6.929 4.614 1.00 90.31 103 HIS A N 1
ATOM 847 C CA . HIS A 1 103 ? -17.708 6.839 3.571 1.00 90.31 103 HIS A CA 1
ATOM 848 C C . HIS A 1 103 ? -18.487 8.151 3.420 1.00 90.31 103 HIS A C 1
ATOM 850 O O . HIS A 1 103 ? -18.512 8.739 2.337 1.00 90.31 103 HIS A O 1
ATOM 856 N N . ARG A 1 104 ? -19.027 8.670 4.530 1.00 89.88 104 ARG A N 1
ATOM 857 C CA . ARG A 1 104 ? -19.865 9.874 4.539 1.00 89.88 104 ARG A CA 1
ATOM 858 C C . ARG A 1 104 ? -19.138 11.131 4.060 1.00 89.88 104 ARG A C 1
ATOM 860 O O . ARG A 1 104 ? -19.744 11.951 3.374 1.00 89.88 104 ARG A O 1
ATOM 867 N N . TYR A 1 105 ? -17.869 11.309 4.427 1.00 90.19 105 TYR A N 1
ATOM 868 C CA . TYR A 1 105 ? -17.179 12.591 4.226 1.00 90.19 105 TYR A CA 1
ATOM 869 C C . TYR A 1 105 ? -16.059 12.564 3.180 1.00 90.19 105 TYR A C 1
ATOM 871 O O . TYR A 1 105 ? -15.734 13.621 2.627 1.00 90.19 105 TYR A O 1
ATOM 879 N N . TYR A 1 106 ? -15.488 11.392 2.884 1.00 89.25 106 TYR A N 1
ATOM 880 C CA . TYR A 1 106 ? -14.229 11.274 2.141 1.00 89.25 106 TYR A CA 1
ATOM 881 C C . TYR A 1 106 ? -14.264 10.318 0.943 1.00 89.25 106 TYR A C 1
ATOM 883 O O . TYR A 1 106 ? -13.496 10.544 0.005 1.00 89.25 106 TYR A O 1
ATOM 891 N N . LEU A 1 107 ? -15.134 9.301 0.939 1.00 86.50 107 LEU A N 1
ATOM 892 C CA . LEU A 1 107 ? -15.159 8.272 -0.114 1.00 86.50 107 LEU A CA 1
ATOM 893 C C . LEU A 1 107 ? -16.296 8.427 -1.134 1.00 86.50 107 LEU A C 1
ATOM 895 O O . LEU A 1 107 ? -16.237 7.802 -2.191 1.00 86.50 107 LEU A O 1
ATOM 899 N N . LYS A 1 108 ? -17.292 9.288 -0.867 1.00 83.38 108 LYS A N 1
ATOM 900 C CA . LYS A 1 108 ? -18.464 9.503 -1.740 1.00 83.38 108 LYS A CA 1
ATOM 901 C C . LYS A 1 108 ? -19.121 8.177 -2.149 1.00 83.38 108 LYS A C 1
ATOM 903 O O . LYS A 1 108 ? -19.747 7.533 -1.319 1.00 83.38 108 LYS A O 1
ATOM 908 N N . ASP A 1 109 ? -18.956 7.779 -3.410 1.00 83.75 109 ASP A N 1
ATOM 909 C CA . ASP A 1 109 ? -19.613 6.627 -4.030 1.00 83.75 109 ASP A CA 1
ATOM 910 C C . ASP A 1 109 ? -18.869 5.310 -3.760 1.00 83.75 109 ASP A C 1
ATOM 912 O O . ASP A 1 109 ? -19.380 4.229 -4.047 1.00 83.75 109 ASP A O 1
ATOM 916 N N . GLN A 1 110 ? -17.655 5.377 -3.204 1.00 87.00 110 GLN A N 1
ATOM 917 C CA . GLN A 1 110 ? -16.908 4.197 -2.789 1.00 87.00 110 GLN A CA 1
ATOM 918 C C . GLN A 1 110 ? -17.300 3.801 -1.365 1.00 87.00 110 GLN A C 1
ATOM 920 O O . GLN A 1 110 ? -17.227 4.595 -0.421 1.00 87.00 110 GLN A O 1
ATOM 925 N N . LYS A 1 111 ? -17.704 2.542 -1.204 1.00 89.94 111 LYS A N 1
ATOM 926 C CA . LYS A 1 111 ? -18.018 1.937 0.089 1.00 89.94 111 LYS A CA 1
ATOM 927 C C . LYS A 1 111 ? -16.937 0.919 0.432 1.00 89.94 111 LYS A C 1
ATOM 929 O O . LYS A 1 111 ? -16.596 0.086 -0.400 1.00 89.94 111 LYS A O 1
ATOM 934 N N . ILE A 1 112 ? -16.417 0.993 1.653 1.00 93.81 112 ILE A N 1
ATOM 935 C CA . ILE A 1 112 ? -15.553 -0.056 2.202 1.00 93.81 112 ILE A CA 1
ATOM 936 C C . ILE A 1 112 ? -16.462 -1.259 2.485 1.00 93.81 112 ILE A C 1
ATOM 938 O O . ILE A 1 112 ? -17.413 -1.135 3.262 1.00 93.81 112 ILE A O 1
ATOM 942 N N . SER A 1 113 ? -16.225 -2.382 1.803 1.00 95.62 113 SER A N 1
ATOM 943 C CA . SER A 1 113 ? -16.944 -3.638 2.043 1.00 95.62 113 SER A CA 1
ATOM 944 C C . SER A 1 113 ? -16.628 -4.170 3.446 1.00 95.62 113 SER A C 1
ATOM 946 O O . SER A 1 113 ? -15.635 -3.782 4.064 1.00 95.62 113 SER A O 1
ATOM 948 N N . GLU A 1 114 ? -17.475 -5.054 3.973 1.00 95.88 114 GLU A N 1
ATOM 949 C CA . GLU A 1 114 ? -17.203 -5.708 5.261 1.00 95.88 114 GLU A CA 1
ATOM 950 C C . GLU A 1 114 ? -15.925 -6.555 5.184 1.00 95.88 114 GLU A C 1
ATOM 952 O O . GLU A 1 114 ? -15.077 -6.439 6.063 1.00 95.88 114 GLU A O 1
ATOM 957 N N . ASN A 1 115 ? -15.728 -7.275 4.075 1.00 96.31 115 ASN A N 1
ATOM 958 C CA . ASN A 1 115 ? -14.506 -8.027 3.785 1.00 96.31 115 ASN A CA 1
ATOM 959 C C . ASN A 1 115 ? -13.260 -7.132 3.745 1.00 96.31 115 ASN A C 1
ATOM 961 O O . ASN A 1 115 ? -12.257 -7.434 4.385 1.00 96.31 115 ASN A O 1
ATOM 965 N N . LEU A 1 116 ? -13.313 -5.997 3.034 1.00 95.69 116 LEU A N 1
ATOM 966 C CA . LEU A 1 116 ? -12.188 -5.063 2.989 1.00 95.69 116 LEU A CA 1
ATOM 967 C C . LEU A 1 116 ? -11.895 -4.497 4.378 1.00 95.69 116 LEU A C 1
ATOM 969 O O . LEU A 1 116 ? -10.735 -4.333 4.742 1.00 95.69 116 LEU A O 1
ATOM 973 N N . LEU A 1 117 ? -12.931 -4.186 5.161 1.00 96.31 117 LEU A N 1
ATOM 974 C CA . LEU A 1 117 ? -12.752 -3.706 6.526 1.00 96.31 117 LEU A CA 1
ATOM 975 C C . LEU A 1 117 ? -12.094 -4.774 7.409 1.00 96.31 117 LEU A C 1
ATOM 977 O O . LEU A 1 117 ? -11.194 -4.440 8.176 1.00 96.31 117 LEU A O 1
ATOM 981 N N . GLU A 1 118 ? -12.506 -6.035 7.289 1.00 96.00 118 GLU A N 1
ATOM 982 C CA . GLU A 1 118 ? -11.887 -7.162 7.988 1.00 96.00 118 GLU A CA 1
ATOM 983 C C . GLU A 1 118 ? -10.406 -7.302 7.620 1.00 96.00 118 GLU A C 1
ATOM 985 O O . GLU A 1 118 ? -9.551 -7.334 8.508 1.00 96.00 118 GLU A O 1
ATOM 990 N N . GLU A 1 119 ? -10.072 -7.273 6.329 1.00 95.44 119 GLU A N 1
ATOM 991 C CA . GLU A 1 119 ? -8.679 -7.361 5.890 1.00 95.44 119 GLU A CA 1
ATOM 992 C C . GLU A 1 119 ? -7.848 -6.143 6.308 1.00 95.44 119 GLU A C 1
ATOM 994 O O . GLU A 1 119 ? -6.692 -6.294 6.713 1.00 95.44 119 GLU A O 1
ATOM 999 N N . ILE A 1 120 ? -8.438 -4.940 6.316 1.00 94.75 120 ILE A N 1
ATOM 1000 C CA . ILE A 1 120 ? -7.814 -3.738 6.889 1.00 94.75 120 ILE A CA 1
ATOM 1001 C C . ILE A 1 120 ? -7.510 -3.948 8.379 1.00 94.75 120 ILE A C 1
ATOM 1003 O O . ILE A 1 120 ? -6.450 -3.541 8.855 1.00 94.75 120 ILE A O 1
ATOM 1007 N N . MET A 1 121 ? -8.402 -4.593 9.131 1.00 95.50 121 MET A N 1
ATOM 1008 C CA . MET A 1 121 ? -8.171 -4.880 10.548 1.00 95.50 121 MET A CA 1
ATOM 1009 C C . MET A 1 121 ? -7.101 -5.958 10.763 1.00 95.50 121 MET A C 1
ATOM 1011 O O . MET A 1 121 ? -6.302 -5.840 11.700 1.00 95.50 121 MET A O 1
ATOM 1015 N N . ASN A 1 122 ? -7.024 -6.956 9.882 1.00 93.50 122 ASN A N 1
ATOM 1016 C CA . ASN A 1 122 ? -5.975 -7.976 9.901 1.00 93.50 122 ASN A CA 1
ATOM 1017 C C . ASN A 1 122 ? -4.597 -7.366 9.615 1.00 93.50 122 ASN A C 1
ATOM 1019 O O . ASN A 1 122 ? -3.667 -7.558 10.403 1.00 93.50 122 ASN A O 1
ATOM 1023 N N . ILE A 1 123 ? -4.461 -6.560 8.556 1.00 91.75 123 ILE A N 1
ATOM 1024 C CA . ILE A 1 123 ? -3.189 -5.883 8.256 1.00 91.75 123 ILE A CA 1
ATOM 1025 C C . ILE A 1 123 ? -2.838 -4.850 9.328 1.00 91.75 123 ILE A C 1
ATOM 1027 O O . ILE A 1 123 ? -1.680 -4.737 9.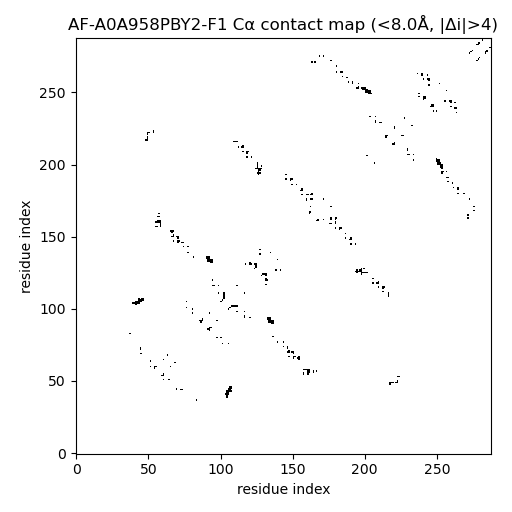718 1.00 91.75 123 ILE A O 1
ATOM 1031 N N . LYS A 1 124 ? -3.825 -4.144 9.891 1.00 93.75 124 LYS A N 1
ATOM 1032 C CA . LYS A 1 124 ? -3.619 -3.234 11.024 1.00 93.75 124 LYS A CA 1
ATOM 1033 C C . LYS A 1 124 ? -3.004 -3.962 12.219 1.00 93.75 124 LYS A C 1
ATOM 1035 O O . LYS A 1 124 ? -2.078 -3.432 12.831 1.00 93.75 124 LYS A O 1
ATOM 1040 N N . LYS A 1 125 ? -3.469 -5.174 12.535 1.00 91.94 125 LYS A N 1
ATOM 1041 C CA . LYS A 1 125 ? -2.892 -6.000 13.605 1.00 91.94 125 LYS A CA 1
ATOM 1042 C C . LYS A 1 125 ? -1.440 -6.378 13.304 1.00 91.94 125 LYS A C 1
ATOM 1044 O O . LYS A 1 125 ? -0.609 -6.376 14.202 1.00 91.94 125 LYS A O 1
ATOM 1049 N N . VAL A 1 126 ? -1.122 -6.651 12.045 1.00 89.44 126 VAL A N 1
ATOM 1050 C CA . VAL A 1 126 ? 0.245 -6.961 11.597 1.00 89.44 126 VAL A CA 1
ATOM 1051 C C . VAL A 1 126 ? 1.134 -5.721 11.584 1.00 89.44 126 VAL A C 1
ATOM 1053 O O . VAL A 1 126 ? 2.329 -5.834 11.791 1.00 89.44 126 VAL A O 1
ATOM 1056 N N . LEU A 1 127 ? 0.594 -4.529 11.364 1.00 90.56 127 LEU A N 1
ATOM 1057 C CA . LEU A 1 127 ? 1.381 -3.295 11.341 1.00 90.56 127 LEU A CA 1
ATOM 1058 C C . LEU A 1 127 ? 1.627 -2.741 12.743 1.00 90.56 127 LEU A C 1
ATOM 1060 O O . LEU A 1 127 ? 2.729 -2.307 13.066 1.00 90.56 127 LEU A O 1
ATOM 1064 N N . PHE A 1 128 ? 0.591 -2.734 13.579 1.00 92.00 128 PHE A N 1
ATOM 1065 C CA . PHE A 1 128 ? 0.591 -1.997 14.842 1.00 92.00 128 PHE A CA 1
ATOM 1066 C C . PHE A 1 128 ? 0.327 -2.881 16.068 1.00 92.00 128 PHE A C 1
ATOM 1068 O O . PHE A 1 128 ? 0.391 -2.394 17.195 1.00 92.00 128 PHE A O 1
ATOM 1075 N N . GLY A 1 129 ? 0.059 -4.174 15.872 1.00 90.50 129 GLY A N 1
ATOM 1076 C CA . GLY A 1 129 ? -0.296 -5.106 16.938 1.00 90.50 129 GLY A CA 1
ATOM 1077 C C . GLY A 1 129 ? -1.753 -4.981 17.400 1.00 90.50 129 GLY A C 1
ATOM 1078 O O . GLY A 1 129 ? -2.635 -4.482 16.697 1.00 90.50 129 GLY A O 1
ATOM 1079 N N . GLY A 1 130 ? -2.010 -5.457 18.618 1.00 91.50 130 GLY A N 1
ATOM 1080 C CA . GLY A 1 130 ? -3.291 -5.274 19.300 1.00 91.50 130 GLY A CA 1
ATOM 1081 C C . GLY A 1 130 ? -4.437 -6.155 18.784 1.00 91.50 130 GLY A C 1
ATOM 1082 O O . GLY A 1 130 ? -4.245 -7.280 18.319 1.00 91.50 130 GLY A O 1
ATOM 1083 N N . SER A 1 131 ? -5.662 -5.648 18.948 1.00 93.62 131 SER A N 1
ATOM 1084 C CA . SER A 1 131 ? -6.909 -6.340 18.592 1.00 93.62 131 SER A CA 1
ATOM 1085 C C . SER A 1 131 ? -7.318 -6.070 17.140 1.00 93.62 131 SER A C 1
ATOM 1087 O O . SER A 1 131 ? -7.080 -4.979 16.626 1.00 93.62 131 SER A O 1
ATOM 1089 N N . ASN A 1 132 ? -7.980 -7.031 16.493 1.00 94.50 132 ASN A N 1
ATOM 1090 C CA . ASN A 1 132 ? -8.648 -6.839 15.198 1.00 94.50 132 ASN A CA 1
ATOM 1091 C C . ASN A 1 132 ? -10.093 -6.314 15.341 1.00 94.50 132 ASN A C 1
ATOM 1093 O O . ASN A 1 132 ? -10.734 -6.015 14.342 1.00 94.50 132 ASN A O 1
ATOM 1097 N N . LEU A 1 133 ? -10.608 -6.178 16.567 1.00 96.56 133 LEU A N 1
ATOM 1098 C CA . LEU A 1 133 ? -11.983 -5.727 16.822 1.00 96.56 133 LEU A CA 1
ATOM 1099 C C . LEU A 1 133 ? -12.089 -4.218 17.057 1.00 96.56 133 LEU A C 1
ATOM 1101 O O . LEU A 1 133 ? -13.166 -3.647 16.916 1.00 96.56 133 LEU A O 1
ATOM 1105 N N . MET A 1 134 ? -10.987 -3.577 17.452 1.00 96.88 134 MET A N 1
ATOM 1106 C CA . MET A 1 134 ? -10.951 -2.171 17.853 1.00 96.88 134 MET A CA 1
ATOM 1107 C C . MET A 1 134 ? -9.693 -1.490 17.314 1.00 96.88 134 MET A C 1
ATOM 1109 O O . MET A 1 134 ? -8.647 -2.122 17.134 1.00 96.88 134 MET A O 1
ATOM 1113 N N . ILE A 1 135 ? -9.797 -0.182 17.099 1.00 97.25 135 ILE A N 1
ATOM 1114 C CA . ILE A 1 135 ? -8.696 0.677 16.671 1.00 97.25 135 ILE A CA 1
ATOM 1115 C C . ILE A 1 135 ? -8.402 1.661 17.795 1.00 97.25 135 ILE A C 1
ATOM 1117 O O . ILE A 1 135 ? -9.278 2.414 18.211 1.00 97.25 135 ILE A O 1
ATOM 1121 N N . SER A 1 136 ? -7.185 1.667 18.311 1.00 97.06 136 SER A N 1
ATOM 1122 C CA . SER A 1 136 ? -6.758 2.620 19.319 1.00 97.06 136 SER A CA 1
ATOM 1123 C C . SER A 1 136 ? -6.432 3.981 18.696 1.00 97.06 136 SER A C 1
ATOM 1125 O O . SER A 1 136 ? -6.103 4.110 17.514 1.00 97.06 136 SER A O 1
ATOM 1127 N N . LYS A 1 137 ? -6.467 5.030 19.517 1.00 96.69 137 LYS A N 1
ATOM 1128 C CA . LYS A 1 137 ? -6.035 6.371 19.107 1.00 96.69 137 LYS A CA 1
ATOM 1129 C C . LYS A 1 137 ? -4.584 6.386 18.609 1.00 96.69 137 LYS A C 1
ATOM 1131 O O . LYS A 1 137 ? -4.296 7.057 17.621 1.00 96.69 137 LYS A O 1
ATOM 1136 N N . SER A 1 138 ? -3.684 5.655 19.270 1.00 95.88 138 SER A N 1
ATOM 1137 C CA . SER A 1 138 ? -2.272 5.595 18.872 1.00 95.88 138 SER A CA 1
ATOM 1138 C C . SER A 1 138 ? -2.077 4.849 17.553 1.00 95.88 138 SER A C 1
ATOM 1140 O O . SER A 1 138 ? -1.216 5.230 16.767 1.00 95.88 138 SER A O 1
ATOM 1142 N N . GLU A 1 139 ? -2.901 3.843 17.259 1.00 95.75 139 GLU A N 1
ATOM 1143 C CA . GLU A 1 139 ? -2.882 3.142 15.971 1.00 95.75 139 GLU A CA 1
ATOM 1144 C C . GLU A 1 139 ? -3.321 4.058 14.824 1.00 95.75 139 GLU A C 1
ATOM 1146 O O . GLU A 1 139 ? -2.681 4.058 13.777 1.00 95.75 139 GLU A O 1
ATOM 1151 N N . ILE A 1 140 ? -4.338 4.905 15.029 1.00 96.50 140 ILE A N 1
ATOM 1152 C CA . ILE A 1 140 ? -4.728 5.926 14.037 1.00 96.50 140 ILE A CA 1
ATOM 1153 C C . ILE A 1 140 ? -3.574 6.908 13.791 1.00 96.50 140 ILE A C 1
ATOM 1155 O O . ILE A 1 140 ? -3.274 7.235 12.646 1.00 96.50 140 ILE A O 1
ATOM 1159 N N . GLN A 1 141 ? -2.883 7.341 14.846 1.00 95.50 141 GLN A N 1
ATOM 1160 C CA . GLN A 1 141 ? -1.726 8.234 14.723 1.00 95.50 141 GLN A CA 1
ATOM 1161 C C . GLN A 1 141 ? -0.537 7.566 14.017 1.00 95.50 141 GLN A C 1
ATOM 1163 O O . GLN A 1 141 ? 0.161 8.202 13.229 1.00 95.50 141 GLN A O 1
ATOM 1168 N N . ASN A 1 142 ? -0.301 6.278 14.265 1.00 94.25 142 ASN A N 1
ATOM 1169 C CA . ASN A 1 142 ? 0.727 5.514 13.559 1.00 94.25 142 ASN A CA 1
ATOM 1170 C C . ASN A 1 142 ? 0.365 5.312 12.082 1.00 94.25 142 ASN A C 1
ATOM 1172 O O . ASN A 1 142 ? 1.239 5.428 11.224 1.00 94.25 142 ASN A O 1
ATOM 1176 N N . LEU A 1 143 ? -0.918 5.107 11.770 1.00 94.81 143 LEU A N 1
ATOM 1177 C CA . LEU A 1 143 ? -1.408 5.081 10.395 1.00 94.81 143 LEU A CA 1
ATOM 1178 C C . LEU A 1 143 ? -1.169 6.421 9.682 1.00 94.81 143 LEU A C 1
ATOM 1180 O O . LEU A 1 143 ? -0.721 6.418 8.540 1.00 94.81 143 LEU A O 1
ATOM 1184 N N . GLN A 1 144 ? -1.388 7.560 10.349 1.00 95.25 144 GLN A N 1
ATOM 1185 C CA . GLN A 1 144 ? -1.093 8.881 9.772 1.00 95.25 144 GLN A CA 1
ATOM 1186 C C . GLN A 1 144 ? 0.389 9.038 9.400 1.00 95.25 144 GLN A C 1
ATOM 1188 O O . GLN A 1 144 ? 0.698 9.497 8.300 1.00 95.25 144 GLN A O 1
ATOM 1193 N N . LYS A 1 145 ? 1.305 8.596 10.273 1.00 94.12 145 LYS A N 1
ATOM 1194 C CA . LYS A 1 145 ? 2.753 8.591 9.991 1.00 94.12 145 LYS A CA 1
ATOM 1195 C C . LYS A 1 145 ? 3.099 7.679 8.815 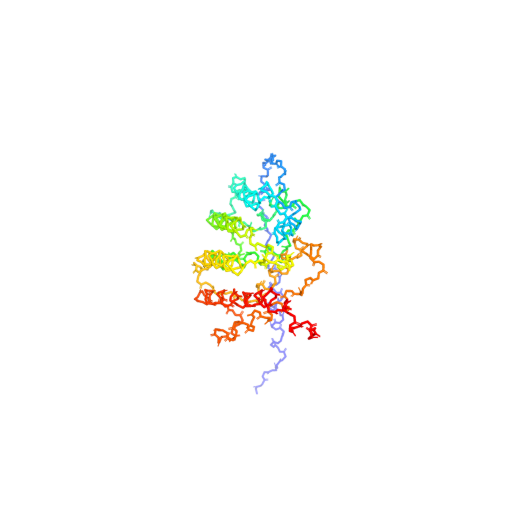1.00 94.12 145 LYS A C 1
ATOM 1197 O O . LYS A 1 145 ? 3.881 8.059 7.948 1.00 94.12 145 LYS A O 1
ATOM 1202 N N . LEU A 1 146 ? 2.494 6.491 8.754 1.00 93.88 146 LEU A N 1
ATOM 1203 C CA . LEU A 1 146 ? 2.678 5.568 7.634 1.00 93.88 146 LEU A CA 1
ATOM 1204 C C . LEU A 1 146 ? 2.223 6.204 6.309 1.00 93.88 146 LEU A C 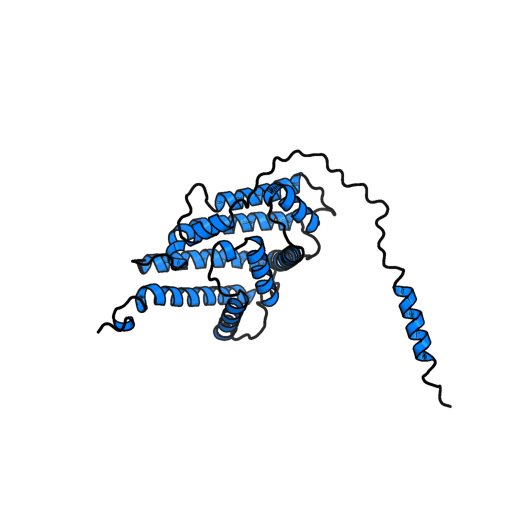1
ATOM 1206 O O . LEU A 1 146 ? 2.936 6.124 5.312 1.00 93.88 146 LEU A O 1
ATOM 1210 N N . ILE A 1 147 ? 1.077 6.891 6.300 1.00 94.00 147 ILE A N 1
ATOM 1211 C CA . ILE A 1 147 ? 0.554 7.604 5.123 1.00 94.00 147 ILE A CA 1
ATOM 1212 C C . ILE A 1 147 ? 1.501 8.727 4.663 1.00 94.00 147 ILE A C 1
ATOM 1214 O O . ILE A 1 147 ? 1.628 8.970 3.458 1.00 94.00 147 ILE A O 1
ATOM 1218 N N . GLU A 1 148 ? 2.177 9.407 5.593 1.00 92.94 148 GLU A N 1
ATOM 1219 C CA . GLU A 1 148 ? 3.188 10.430 5.283 1.00 92.94 148 GLU A CA 1
ATOM 1220 C C . GLU A 1 148 ? 4.435 9.820 4.649 1.00 92.94 148 GLU A C 1
ATOM 1222 O O . GLU A 1 148 ? 4.896 10.318 3.622 1.00 92.94 148 GLU A O 1
ATOM 1227 N N . ILE A 1 149 ? 4.931 8.712 5.204 1.00 93.44 149 ILE A N 1
ATOM 1228 C CA . ILE A 1 149 ? 6.081 7.970 4.669 1.00 93.44 149 ILE A CA 1
ATOM 1229 C C . ILE A 1 149 ? 5.775 7.472 3.252 1.00 93.44 149 ILE A C 1
ATOM 1231 O O . ILE A 1 149 ? 6.539 7.733 2.320 1.00 93.44 149 ILE A O 1
ATOM 1235 N N . VAL A 1 150 ? 4.610 6.848 3.045 1.00 92.75 150 VAL A N 1
ATOM 1236 C CA . VAL A 1 150 ? 4.155 6.415 1.713 1.00 92.75 150 VAL A CA 1
ATOM 1237 C C . VAL A 1 150 ? 4.054 7.604 0.755 1.00 92.75 150 VAL A C 1
ATOM 1239 O O . VAL A 1 150 ? 4.546 7.527 -0.370 1.00 92.75 150 VAL A O 1
ATOM 1242 N N . GLY A 1 151 ? 3.460 8.720 1.189 1.00 92.19 151 GLY A N 1
ATOM 1243 C CA . GLY A 1 151 ? 3.334 9.929 0.371 1.00 92.19 151 GLY A CA 1
ATOM 1244 C C . GLY A 1 151 ? 4.689 10.511 -0.043 1.00 92.19 151 GLY A C 1
ATOM 1245 O O . GLY A 1 151 ? 4.885 10.866 -1.210 1.00 92.19 151 GLY A O 1
ATOM 1246 N N . TYR A 1 152 ? 5.644 10.547 0.889 1.00 93.75 152 TYR A N 1
ATOM 1247 C CA . TYR A 1 152 ? 7.018 10.975 0.643 1.00 93.75 152 TYR A CA 1
ATOM 1248 C C . TYR A 1 152 ? 7.701 10.089 -0.404 1.00 93.75 152 TYR A C 1
ATOM 1250 O O . TYR A 1 152 ? 8.191 10.602 -1.416 1.00 93.75 152 TYR A O 1
ATOM 1258 N N . HIS A 1 153 ? 7.688 8.766 -0.225 1.00 94.62 153 HIS A N 1
ATOM 1259 C CA . HIS A 1 153 ? 8.327 7.855 -1.177 1.00 94.62 153 HIS A CA 1
ATOM 1260 C C . HIS A 1 153 ? 7.635 7.839 -2.533 1.00 94.62 153 HIS A C 1
ATOM 1262 O O . HIS A 1 153 ? 8.322 7.822 -3.552 1.00 94.62 153 HIS A O 1
ATOM 1268 N N . ALA A 1 154 ? 6.304 7.934 -2.576 1.00 93.31 154 ALA A N 1
ATOM 1269 C CA . ALA A 1 154 ? 5.575 8.045 -3.832 1.00 93.31 154 ALA A CA 1
ATOM 1270 C C . ALA A 1 154 ? 6.061 9.262 -4.636 1.00 93.31 154 ALA A C 1
ATOM 1272 O O . ALA A 1 154 ? 6.344 9.154 -5.832 1.00 93.31 154 ALA A O 1
ATOM 1273 N N . LYS A 1 155 ? 6.258 10.412 -3.981 1.00 92.19 155 LYS A N 1
ATOM 1274 C CA . LYS A 1 155 ? 6.828 11.607 -4.619 1.00 92.19 155 LYS A CA 1
ATOM 1275 C C . LYS A 1 155 ? 8.260 11.395 -5.113 1.00 92.19 155 LYS A C 1
ATOM 1277 O O . LYS A 1 155 ? 8.565 11.831 -6.222 1.00 92.19 155 LYS A O 1
ATOM 1282 N N . GLN A 1 156 ? 9.116 10.744 -4.323 1.00 93.25 156 GLN A N 1
ATOM 1283 C CA . GLN A 1 156 ? 10.506 10.454 -4.709 1.00 93.25 156 GLN A CA 1
ATOM 1284 C C . GLN A 1 156 ? 10.596 9.469 -5.882 1.00 93.25 156 GLN A C 1
ATOM 1286 O O . GLN A 1 156 ? 11.462 9.618 -6.738 1.00 93.25 156 GLN A O 1
ATOM 1291 N N . LEU A 1 157 ? 9.694 8.487 -5.936 1.00 93.88 157 LEU A N 1
ATOM 1292 C CA . LEU A 1 157 ? 9.634 7.480 -6.994 1.00 93.88 157 LEU A CA 1
ATOM 1293 C C . LEU A 1 157 ? 9.015 8.007 -8.286 1.00 93.88 157 LEU A C 1
ATOM 1295 O O . LEU A 1 157 ? 9.337 7.499 -9.356 1.00 93.88 157 LEU A O 1
ATOM 1299 N N . ARG A 1 158 ? 8.175 9.049 -8.212 1.00 92.62 158 ARG A N 1
ATOM 1300 C CA . ARG A 1 158 ? 7.442 9.605 -9.361 1.00 92.62 158 ARG A CA 1
ATOM 1301 C C . ARG A 1 158 ? 8.287 9.779 -10.636 1.00 92.62 158 ARG A C 1
ATOM 1303 O O . ARG A 1 158 ? 7.804 9.355 -11.680 1.00 92.62 158 ARG A O 1
ATOM 1310 N N . PRO A 1 159 ? 9.505 10.364 -10.608 1.00 91.94 159 PRO A N 1
ATOM 1311 C CA . PRO A 1 159 ? 10.307 10.553 -11.821 1.00 91.94 159 PRO A CA 1
ATOM 1312 C C . PRO A 1 159 ? 10.713 9.239 -12.503 1.00 91.94 159 PRO A C 1
ATOM 1314 O O . PRO A 1 159 ? 10.937 9.223 -13.706 1.00 91.94 159 PRO A O 1
ATOM 1317 N N . PHE A 1 160 ? 10.781 8.147 -11.741 1.00 93.44 160 PHE A N 1
ATOM 1318 C CA . PHE A 1 160 ? 11.222 6.829 -12.197 1.00 93.44 160 PHE A CA 1
ATOM 1319 C C . PHE A 1 160 ? 10.051 5.907 -12.553 1.00 93.44 160 PHE A C 1
ATOM 1321 O O . PHE A 1 160 ? 10.258 4.858 -13.161 1.00 93.44 160 PHE A O 1
ATOM 1328 N N . MET A 1 161 ? 8.815 6.286 -12.203 1.00 92.44 161 MET A N 1
ATOM 1329 C CA . MET A 1 161 ? 7.634 5.446 -12.407 1.00 92.44 161 MET A CA 1
ATOM 1330 C C . MET A 1 161 ? 7.410 5.004 -13.853 1.00 92.44 161 MET A C 1
ATOM 1332 O O . MET A 1 161 ? 7.117 3.825 -14.014 1.00 92.44 161 MET A O 1
ATOM 1336 N N . PRO A 1 162 ? 7.591 5.838 -14.898 1.00 90.81 162 PRO A N 1
ATOM 1337 C CA . PRO A 1 162 ? 7.440 5.382 -16.286 1.00 90.81 162 PRO A CA 1
ATOM 1338 C C . PRO A 1 162 ? 8.361 4.216 -16.647 1.00 90.81 162 PRO A C 1
ATOM 1340 O O . PRO A 1 162 ? 7.991 3.318 -17.401 1.00 90.81 162 PRO A O 1
ATOM 1343 N N . ILE A 1 163 ? 9.568 4.217 -16.082 1.00 90.75 163 ILE A N 1
ATOM 1344 C CA . ILE A 1 163 ? 10.572 3.185 -16.323 1.00 90.75 163 ILE A CA 1
ATOM 1345 C C . ILE A 1 163 ? 10.216 1.946 -15.515 1.00 90.75 163 ILE A C 1
ATOM 1347 O O . ILE A 1 163 ? 10.106 0.857 -16.080 1.00 90.75 163 ILE A O 1
ATOM 1351 N N . LEU A 1 164 ? 9.935 2.133 -14.223 1.00 91.19 164 LEU A N 1
ATOM 1352 C CA . LEU A 1 164 ? 9.502 1.069 -13.323 1.00 91.19 164 LEU A CA 1
ATOM 1353 C C . LEU A 1 164 ? 8.177 0.432 -13.751 1.00 91.19 164 LEU A C 1
ATOM 1355 O O . LEU A 1 164 ? 7.934 -0.699 -13.369 1.00 91.19 164 LEU A O 1
ATOM 1359 N N . SER A 1 165 ? 7.323 1.100 -14.525 1.00 89.19 165 SER A N 1
ATOM 1360 C CA . SER A 1 165 ? 6.040 0.570 -15.009 1.00 89.19 165 SER A CA 1
ATOM 1361 C C . SER A 1 165 ? 6.072 0.077 -16.457 1.00 89.19 165 SER A C 1
ATOM 1363 O O . SER A 1 165 ? 5.041 -0.361 -16.971 1.00 89.19 165 SER A O 1
ATOM 1365 N N . GLN A 1 166 ? 7.240 0.127 -17.109 1.00 88.44 166 GLN A N 1
ATOM 1366 C CA . GLN A 1 166 ? 7.429 -0.303 -18.500 1.00 88.44 166 GLN A CA 1
ATOM 1367 C C . GLN A 1 166 ? 6.553 0.470 -19.498 1.00 88.44 166 GLN A C 1
ATOM 1369 O O . GLN A 1 166 ? 5.980 -0.109 -20.420 1.00 88.44 166 GLN A O 1
ATOM 1374 N N . LYS A 1 167 ? 6.396 1.781 -19.279 1.00 84.56 167 LYS A N 1
ATOM 1375 C CA . LYS A 1 167 ? 5.546 2.663 -20.096 1.00 84.56 167 LYS A CA 1
ATOM 1376 C C . LYS A 1 167 ? 6.310 3.549 -21.070 1.00 84.56 167 LYS A C 1
ATOM 1378 O O . LYS A 1 167 ? 5.678 4.284 -21.819 1.00 84.56 167 LYS A O 1
ATOM 1383 N N . VAL A 1 168 ? 7.636 3.479 -21.076 1.00 81.38 168 VAL A N 1
ATOM 1384 C CA . VAL A 1 168 ? 8.473 4.170 -22.061 1.00 81.38 168 VAL A CA 1
ATOM 1385 C C . VAL A 1 168 ? 9.086 3.150 -23.014 1.00 81.38 168 VAL A C 1
ATOM 1387 O O . VAL A 1 168 ? 9.428 2.053 -22.590 1.00 81.38 168 VAL A O 1
ATOM 1390 N N . ASP A 1 169 ? 9.204 3.495 -24.296 1.00 66.94 169 ASP A N 1
ATOM 1391 C CA . ASP A 1 169 ? 9.752 2.593 -25.322 1.00 66.94 169 ASP A CA 1
ATOM 1392 C C . ASP A 1 169 ? 11.245 2.848 -25.611 1.00 66.94 169 ASP A C 1
ATOM 1394 O O . ASP A 1 169 ? 11.946 1.941 -26.064 1.00 66.94 169 ASP A O 1
ATOM 1398 N N . GLU A 1 170 ? 11.771 4.044 -25.307 1.00 66.38 170 GLU A N 1
ATOM 1399 C CA . GLU A 1 170 ? 13.162 4.420 -25.600 1.00 66.38 170 GLU A CA 1
ATOM 1400 C C . GLU A 1 170 ? 13.900 5.071 -24.413 1.00 66.38 170 GLU A C 1
ATOM 1402 O O . GLU A 1 170 ? 13.415 5.998 -23.769 1.00 66.38 170 GLU A O 1
ATOM 1407 N N . LEU A 1 171 ? 15.131 4.580 -24.197 1.00 59.75 171 LEU A N 1
ATOM 1408 C CA . LEU A 1 171 ? 16.271 5.231 -23.533 1.00 59.75 171 LEU A CA 1
ATOM 1409 C C . LEU A 1 171 ? 16.078 5.690 -22.079 1.00 59.75 171 LEU A C 1
ATOM 1411 O O . LEU A 1 171 ? 16.462 6.794 -21.694 1.00 59.75 171 LEU A O 1
ATOM 1415 N N . SER A 1 172 ? 15.640 4.780 -21.210 1.00 65.56 172 SER A N 1
ATOM 1416 C CA . SER A 1 172 ? 16.168 4.814 -19.841 1.00 65.56 172 SER A CA 1
ATOM 1417 C C . SER A 1 172 ? 17.679 4.589 -19.924 1.00 65.56 172 SER A C 1
ATOM 1419 O O . SER A 1 172 ? 18.111 3.577 -20.478 1.00 65.56 172 SER A O 1
ATOM 1421 N N . THR A 1 173 ? 18.506 5.496 -19.404 1.00 85.62 173 THR A N 1
ATOM 1422 C CA . THR A 1 173 ? 19.918 5.147 -19.200 1.00 85.62 173 THR A CA 1
ATOM 1423 C C . THR A 1 173 ? 20.001 4.056 -18.132 1.00 85.62 173 THR A C 1
ATOM 1425 O O . THR A 1 173 ? 19.155 3.990 -17.236 1.00 85.62 173 THR A O 1
ATOM 1428 N N . ASP A 1 174 ? 21.015 3.194 -18.214 1.00 89.44 174 ASP A N 1
ATOM 1429 C CA . ASP A 1 174 ? 21.292 2.188 -17.176 1.00 89.44 174 ASP A CA 1
ATOM 1430 C C . ASP A 1 174 ? 21.385 2.842 -15.783 1.00 89.44 174 ASP A C 1
ATOM 1432 O O . ASP A 1 174 ? 20.835 2.343 -14.805 1.00 89.44 174 ASP A O 1
ATOM 1436 N N . GLU A 1 175 ? 21.985 4.032 -15.715 1.00 91.75 175 GLU A N 1
ATOM 1437 C CA . GLU A 1 175 ? 22.057 4.850 -14.503 1.00 91.75 175 GLU A CA 1
ATOM 1438 C C . GLU A 1 175 ? 20.674 5.263 -13.978 1.00 91.75 175 GLU A C 1
ATOM 1440 O O . GLU A 1 175 ? 20.411 5.160 -12.781 1.00 91.75 175 GLU A O 1
ATOM 1445 N N . HIS A 1 176 ? 19.763 5.686 -14.858 1.00 91.00 176 HIS A N 1
ATOM 1446 C CA . HIS A 1 176 ? 18.425 6.106 -14.451 1.00 91.00 176 HIS A CA 1
ATOM 1447 C C . HIS A 1 176 ? 17.578 4.927 -13.949 1.00 91.00 176 HIS A C 1
ATOM 1449 O O . HIS A 1 176 ? 16.827 5.075 -12.984 1.00 91.00 176 HIS A O 1
ATOM 1455 N N . LEU A 1 177 ? 17.727 3.745 -14.562 1.00 92.81 177 LEU A N 1
ATOM 1456 C CA . LEU A 1 177 ? 17.099 2.514 -14.078 1.00 92.81 177 LEU A CA 1
ATOM 1457 C C . LEU A 1 177 ? 17.610 2.155 -12.674 1.00 92.81 177 LEU A C 1
ATOM 1459 O O . LEU A 1 177 ? 16.807 1.954 -11.760 1.00 92.81 177 LEU A O 1
ATOM 1463 N N . LYS A 1 178 ? 18.936 2.138 -12.494 1.00 95.12 178 LYS A N 1
ATOM 1464 C CA . LYS A 1 178 ? 19.588 1.843 -11.210 1.00 95.12 178 LYS A CA 1
ATOM 1465 C C . LYS A 1 178 ? 19.168 2.815 -10.115 1.00 95.12 178 LYS A C 1
ATOM 1467 O O . LYS A 1 178 ? 18.868 2.386 -9.004 1.00 95.12 178 LYS A O 1
ATOM 1472 N N . GLU A 1 179 ? 19.100 4.111 -10.413 1.00 95.69 179 GLU A N 1
ATOM 1473 C CA . GLU A 1 179 ? 18.627 5.110 -9.451 1.00 95.69 179 GLU A CA 1
ATOM 1474 C C . GLU A 1 179 ? 17.157 4.874 -9.072 1.00 95.69 179 GLU A C 1
ATOM 1476 O O . GLU A 1 179 ? 16.823 4.918 -7.887 1.00 95.69 179 GLU A O 1
ATOM 1481 N N . GLY A 1 180 ? 16.288 4.547 -10.035 1.00 95.38 180 GLY A N 1
ATOM 1482 C CA . GLY A 1 180 ? 14.890 4.201 -9.762 1.00 95.38 180 GLY A CA 1
ATOM 1483 C C . GLY A 1 180 ? 14.753 3.009 -8.812 1.00 95.38 180 GLY A C 1
ATOM 1484 O O . GLY A 1 180 ? 14.041 3.089 -7.808 1.00 95.38 180 GLY A O 1
ATOM 1485 N N . PHE A 1 181 ? 15.500 1.934 -9.065 1.00 97.00 181 PHE A N 1
ATOM 1486 C CA . PHE A 1 181 ? 15.529 0.760 -8.192 1.00 97.00 181 PHE A CA 1
ATOM 1487 C C . PHE A 1 181 ? 16.181 1.035 -6.834 1.00 97.00 181 PHE A C 1
ATOM 1489 O O . PHE A 1 181 ? 15.716 0.530 -5.812 1.00 97.00 181 PHE A O 1
ATOM 1496 N N . ARG A 1 182 ? 17.203 1.893 -6.769 1.00 97.56 182 ARG A N 1
ATOM 1497 C CA . ARG A 1 182 ? 17.775 2.350 -5.496 1.00 97.56 182 ARG A CA 1
ATOM 1498 C C . ARG A 1 182 ? 16.736 3.095 -4.657 1.00 97.56 182 ARG A C 1
ATOM 1500 O O . ARG A 1 182 ? 16.622 2.837 -3.461 1.00 97.56 182 ARG A O 1
ATOM 1507 N N . ARG A 1 183 ? 15.949 3.989 -5.267 1.00 97.06 183 ARG A N 1
ATOM 1508 C CA . ARG A 1 183 ? 14.849 4.699 -4.586 1.00 97.06 183 ARG A CA 1
ATOM 1509 C C . ARG A 1 183 ? 13.750 3.749 -4.128 1.00 97.06 183 ARG A C 1
ATOM 1511 O O . ARG A 1 183 ? 13.226 3.937 -3.032 1.00 97.06 183 ARG A O 1
ATOM 1518 N N . LEU A 1 184 ? 13.444 2.726 -4.925 1.00 96.94 184 LEU A N 1
ATOM 1519 C CA . LEU A 1 184 ? 12.468 1.697 -4.571 1.00 96.94 184 LEU A CA 1
ATOM 1520 C C . LEU A 1 184 ? 12.923 0.888 -3.351 1.00 96.94 184 LEU A C 1
ATOM 1522 O O . LEU A 1 184 ? 12.135 0.711 -2.428 1.00 96.94 184 LEU A O 1
ATOM 1526 N N . ARG A 1 185 ? 14.199 0.483 -3.295 1.00 97.81 185 ARG A N 1
ATOM 1527 C CA . ARG A 1 185 ? 14.775 -0.206 -2.126 1.00 97.81 185 ARG A CA 1
ATOM 1528 C C . ARG A 1 185 ? 14.728 0.647 -0.863 1.00 97.81 185 ARG A C 1
ATOM 1530 O O . ARG A 1 185 ? 14.361 0.142 0.189 1.00 97.81 185 ARG A O 1
ATOM 1537 N N . VAL A 1 186 ? 15.059 1.938 -0.957 1.00 97.44 186 VAL A N 1
ATOM 1538 C CA . VAL A 1 186 ? 14.953 2.856 0.195 1.00 97.44 186 VAL A CA 1
ATOM 1539 C C . VAL A 1 186 ? 13.508 2.927 0.694 1.00 97.44 186 VAL A C 1
ATOM 1541 O O . VAL A 1 186 ? 13.268 2.731 1.879 1.00 97.44 186 VAL A O 1
ATOM 1544 N N . ALA A 1 187 ? 12.544 3.120 -0.212 1.00 96.50 187 ALA A N 1
ATOM 1545 C CA . ALA A 1 187 ? 11.125 3.140 0.143 1.00 96.50 187 ALA A CA 1
ATOM 1546 C C . ALA A 1 187 ? 10.664 1.830 0.797 1.00 96.50 187 ALA A C 1
ATOM 1548 O O . ALA A 1 187 ? 9.945 1.846 1.793 1.00 96.50 187 ALA A O 1
ATOM 1549 N N . ALA A 1 188 ? 11.097 0.695 0.254 1.00 95.50 188 ALA A N 1
ATOM 1550 C CA . ALA A 1 188 ? 10.793 -0.615 0.801 1.00 95.50 188 ALA A CA 1
ATOM 1551 C C . ALA A 1 188 ? 11.362 -0.802 2.214 1.00 95.50 188 ALA A C 1
ATOM 1553 O O . ALA A 1 188 ? 10.623 -1.215 3.102 1.00 95.50 188 ALA A O 1
ATOM 1554 N N . LYS A 1 189 ? 12.633 -0.453 2.451 1.00 95.56 189 LYS A N 1
ATOM 1555 C CA . LYS A 1 189 ? 13.265 -0.569 3.777 1.00 95.56 189 LYS A CA 1
ATOM 1556 C C . LYS A 1 189 ? 12.565 0.294 4.823 1.00 95.56 189 LYS A C 1
ATOM 1558 O O . LYS A 1 189 ? 12.299 -0.191 5.921 1.00 95.56 189 LYS A O 1
ATOM 1563 N N . ASP A 1 190 ? 12.190 1.521 4.470 1.00 94.56 190 ASP A N 1
ATOM 1564 C CA . ASP A 1 190 ? 11.457 2.402 5.381 1.00 94.56 190 ASP A CA 1
ATOM 1565 C C . ASP A 1 190 ? 10.075 1.815 5.729 1.00 94.56 190 ASP A C 1
ATOM 1567 O O . ASP A 1 190 ? 9.683 1.814 6.897 1.00 94.56 190 ASP A O 1
ATOM 1571 N N . LEU A 1 191 ? 9.368 1.203 4.769 1.00 91.50 191 LEU A N 1
ATOM 1572 C CA . LEU A 1 191 ? 8.104 0.498 5.032 1.00 91.50 191 LEU A CA 1
ATOM 1573 C C . LEU A 1 191 ? 8.287 -0.778 5.873 1.00 91.50 191 LEU A C 1
ATOM 1575 O O . LEU A 1 191 ? 7.497 -1.040 6.782 1.00 91.50 191 LEU A O 1
ATOM 1579 N N . ILE A 1 192 ? 9.339 -1.557 5.616 1.00 90.69 192 ILE A N 1
ATOM 1580 C CA . ILE A 1 192 ? 9.669 -2.774 6.375 1.00 90.69 192 ILE A CA 1
ATOM 1581 C C . ILE A 1 192 ? 10.038 -2.437 7.820 1.00 90.69 192 ILE A C 1
ATOM 1583 O O . ILE A 1 192 ? 9.650 -3.157 8.742 1.00 90.69 192 ILE A O 1
ATOM 1587 N N . SER A 1 193 ? 10.721 -1.313 8.048 1.00 90.75 193 SER A N 1
ATOM 1588 C CA . SER A 1 193 ? 11.045 -0.844 9.399 1.00 90.75 193 SER A CA 1
ATOM 1589 C C . SER A 1 193 ? 9.791 -0.642 10.260 1.00 90.75 193 SER A C 1
ATOM 1591 O O . SER A 1 193 ? 9.831 -0.867 11.465 1.00 90.75 193 SER A O 1
ATOM 1593 N N . ILE A 1 194 ? 8.654 -0.309 9.639 1.00 86.75 194 ILE A N 1
ATOM 1594 C CA . ILE A 1 194 ? 7.357 -0.178 10.311 1.00 86.75 194 ILE A CA 1
ATOM 1595 C C . ILE A 1 194 ? 6.717 -1.555 10.515 1.00 86.75 194 ILE A C 1
ATOM 1597 O O . ILE A 1 194 ? 6.252 -1.852 11.612 1.00 86.75 194 ILE A O 1
ATOM 1601 N N . LEU A 1 195 ? 6.724 -2.410 9.484 1.00 81.81 195 LEU A N 1
ATOM 1602 C CA . LEU A 1 195 ? 6.169 -3.772 9.542 1.00 81.81 195 LEU A CA 1
ATOM 1603 C C . LEU A 1 195 ? 6.842 -4.638 10.617 1.00 81.81 195 LEU A C 1
ATOM 1605 O O . LEU A 1 195 ? 6.179 -5.396 11.321 1.00 81.81 195 LEU A O 1
ATOM 1609 N N . SER A 1 196 ? 8.156 -4.498 10.777 1.00 80.19 196 SER A N 1
ATOM 1610 C CA . SER A 1 196 ? 8.948 -5.267 11.743 1.00 80.19 196 SER A CA 1
ATOM 1611 C C . SER A 1 196 ? 8.642 -4.938 13.213 1.00 80.19 196 SER A C 1
ATOM 1613 O O . SER A 1 196 ? 8.986 -5.727 14.095 1.00 80.19 196 SER A O 1
ATOM 1615 N N . LEU A 1 197 ? 7.941 -3.833 13.508 1.00 82.12 197 LEU A N 1
ATOM 1616 C CA . LEU A 1 197 ? 7.617 -3.435 14.884 1.00 82.12 197 LEU A CA 1
ATOM 1617 C C . LEU A 1 197 ? 6.651 -4.401 15.581 1.00 82.12 197 LEU A C 1
ATOM 1619 O O . LEU A 1 197 ? 6.731 -4.570 16.799 1.00 82.12 197 LEU A O 1
ATOM 1623 N N . SER A 1 198 ? 5.742 -5.041 14.842 1.00 79.38 198 SER A N 1
ATOM 1624 C CA . SER A 1 198 ? 4.694 -5.882 15.436 1.00 79.38 198 SER A CA 1
ATOM 1625 C C . SER A 1 198 ? 5.157 -7.290 15.810 1.00 79.38 198 SER A C 1
ATOM 1627 O O . SER A 1 198 ? 4.431 -7.991 16.521 1.00 79.38 198 SER A O 1
ATOM 1629 N N . LYS A 1 199 ? 6.315 -7.730 15.287 1.00 83.62 199 LYS A N 1
ATOM 1630 C CA . LYS A 1 199 ? 6.834 -9.111 15.374 1.00 83.62 199 LYS A CA 1
ATOM 1631 C C . LYS A 1 199 ? 5.821 -10.199 14.983 1.00 83.62 199 LYS A C 1
ATOM 1633 O O . LYS A 1 199 ? 5.957 -11.354 15.379 1.00 83.62 199 LYS A O 1
ATOM 1638 N N . SER A 1 200 ? 4.766 -9.827 14.262 1.00 84.75 200 SER A N 1
ATOM 1639 C CA . SER A 1 200 ? 3.675 -10.729 13.907 1.00 84.75 200 SER A CA 1
ATOM 1640 C C . SER A 1 200 ? 3.944 -11.349 12.545 1.00 84.75 200 SER A C 1
ATOM 1642 O O . SER A 1 200 ? 4.384 -10.660 11.624 1.00 84.75 200 SER A O 1
ATOM 1644 N N . SER A 1 201 ? 3.665 -12.645 12.409 1.00 87.19 201 SER A N 1
ATOM 1645 C CA . SER A 1 201 ? 3.688 -13.286 11.100 1.00 87.19 201 SER A CA 1
ATOM 1646 C C . SER A 1 201 ? 2.467 -12.880 10.277 1.00 87.19 201 SER A C 1
ATOM 1648 O O . SER A 1 201 ? 1.397 -12.590 10.823 1.00 87.19 201 SER A O 1
ATOM 1650 N N . TYR A 1 202 ? 2.621 -12.860 8.955 1.00 85.88 202 TYR A N 1
ATOM 1651 C CA . TYR A 1 202 ? 1.536 -12.527 8.037 1.00 85.88 202 TYR A CA 1
ATOM 1652 C C . TYR A 1 202 ? 1.367 -13.595 6.971 1.00 85.88 202 TYR A C 1
ATOM 1654 O O . TYR A 1 202 ? 2.346 -14.007 6.354 1.00 85.88 202 TYR A O 1
ATOM 1662 N N . GLN A 1 203 ? 0.131 -14.047 6.768 1.00 89.44 203 GLN A N 1
ATOM 1663 C CA . GLN A 1 203 ? -0.186 -15.088 5.796 1.00 89.44 203 GLN A CA 1
ATOM 1664 C C . GLN A 1 203 ? -0.420 -14.486 4.411 1.00 89.44 203 GLN A C 1
ATOM 1666 O O . GLN A 1 203 ? -1.133 -13.491 4.264 1.00 89.44 203 GLN A O 1
ATOM 1671 N N . PHE A 1 204 ? 0.125 -15.134 3.386 1.00 87.00 204 PHE A N 1
ATOM 1672 C CA . PHE A 1 204 ? -0.037 -14.711 1.999 1.00 87.00 204 PHE A CA 1
ATOM 1673 C C . PHE A 1 204 ? -1.484 -14.764 1.515 1.00 87.00 204 PHE A C 1
ATOM 1675 O O . PHE A 1 204 ? -1.884 -13.894 0.745 1.00 87.00 204 PHE A O 1
ATOM 1682 N N . GLY A 1 205 ? -2.295 -15.698 2.022 1.00 88.88 205 GLY A N 1
ATOM 1683 C CA . GLY A 1 205 ? -3.727 -15.754 1.715 1.00 88.88 205 GLY A CA 1
ATOM 1684 C C . GLY A 1 205 ? -4.470 -14.465 2.092 1.00 88.88 205 GLY A C 1
ATOM 1685 O O . GLY A 1 205 ? -5.202 -13.917 1.269 1.00 88.88 205 GLY A O 1
ATOM 1686 N N . HIS A 1 206 ? -4.212 -13.923 3.289 1.00 90.06 206 HIS A N 1
ATOM 1687 C CA . HIS A 1 206 ? -4.779 -12.637 3.716 1.00 90.06 206 HIS A CA 1
ATOM 1688 C C . HIS A 1 206 ? -4.280 -11.478 2.854 1.00 90.06 206 HIS A C 1
ATOM 1690 O O . HIS A 1 206 ? -5.051 -10.587 2.506 1.00 90.06 206 HIS A O 1
ATOM 1696 N N . PHE A 1 207 ? -3.007 -11.501 2.450 1.00 88.81 207 PHE A N 1
ATOM 1697 C CA . PHE A 1 207 ? -2.476 -10.477 1.555 1.00 88.81 207 PHE A CA 1
ATOM 1698 C C . PHE A 1 207 ? -3.156 -10.496 0.185 1.00 88.81 207 PHE A C 1
ATOM 1700 O O . PHE A 1 207 ? -3.551 -9.450 -0.325 1.00 88.81 207 PHE A O 1
ATOM 1707 N N . ALA A 1 208 ? -3.326 -11.687 -0.392 1.00 90.94 208 ALA A N 1
ATOM 1708 C CA . ALA A 1 208 ? -3.999 -11.886 -1.668 1.00 90.94 208 ALA A CA 1
ATOM 1709 C C . ALA A 1 208 ? -5.433 -11.343 -1.625 1.00 90.94 208 ALA A C 1
ATOM 1711 O O . ALA A 1 208 ? -5.845 -10.596 -2.512 1.00 90.94 208 ALA A O 1
ATOM 1712 N N . HIS A 1 209 ? -6.167 -11.681 -0.564 1.00 94.00 209 HIS A N 1
ATOM 1713 C CA . HIS A 1 209 ? -7.543 -11.241 -0.371 1.00 94.00 209 HIS A CA 1
ATOM 1714 C C . HIS A 1 209 ? -7.638 -9.724 -0.159 1.00 94.00 209 HIS A C 1
ATOM 1716 O O . HIS A 1 209 ? -8.439 -9.062 -0.817 1.00 94.00 209 HIS A O 1
ATOM 1722 N N . LEU A 1 210 ? -6.751 -9.144 0.661 1.00 92.88 210 LEU A N 1
ATOM 1723 C CA . LEU A 1 210 ? -6.644 -7.693 0.833 1.00 92.88 210 LEU A CA 1
ATOM 1724 C C . LEU A 1 210 ? -6.410 -6.984 -0.507 1.00 92.88 210 LEU A C 1
ATOM 1726 O O . LEU A 1 210 ? -7.069 -5.989 -0.803 1.00 92.88 210 LEU A O 1
ATOM 1730 N N . LEU A 1 211 ? -5.472 -7.476 -1.320 1.00 91.06 211 LEU A N 1
ATOM 1731 C CA . LEU A 1 211 ? -5.192 -6.895 -2.631 1.00 91.06 211 LEU A CA 1
ATOM 1732 C C . LEU A 1 211 ? -6.406 -6.979 -3.564 1.00 91.06 211 LEU A C 1
ATOM 1734 O O . LEU A 1 211 ? -6.622 -6.048 -4.341 1.00 91.06 211 LEU A O 1
ATOM 1738 N N . ASP A 1 212 ? -7.197 -8.055 -3.502 1.00 93.31 212 ASP A N 1
ATOM 1739 C CA . ASP A 1 212 ? -8.372 -8.218 -4.366 1.00 93.31 212 ASP A CA 1
ATOM 1740 C C . ASP A 1 212 ? -9.515 -7.294 -3.949 1.00 93.31 212 ASP A C 1
ATOM 1742 O O . ASP A 1 212 ? -10.084 -6.585 -4.781 1.00 93.31 212 ASP A O 1
ATOM 1746 N N . GLU A 1 213 ? -9.760 -7.176 -2.646 1.00 94.38 213 GLU A N 1
ATOM 1747 C CA . GLU A 1 213 ? -10.701 -6.201 -2.099 1.00 94.38 213 GLU A CA 1
ATOM 1748 C C . GLU A 1 213 ? -10.278 -4.756 -2.424 1.00 94.38 213 GLU A C 1
ATOM 1750 O O . GLU A 1 213 ? -11.109 -3.937 -2.827 1.00 94.38 213 GLU A O 1
ATOM 1755 N N . LEU A 1 214 ? -8.979 -4.431 -2.353 1.00 90.69 214 LEU A N 1
ATOM 1756 C CA . LEU A 1 214 ? -8.463 -3.123 -2.776 1.00 90.69 214 LEU A CA 1
ATOM 1757 C C . LEU A 1 214 ? -8.614 -2.900 -4.287 1.00 90.69 214 LEU A C 1
ATOM 1759 O O . LEU A 1 214 ? -8.978 -1.797 -4.705 1.00 90.69 214 LEU A O 1
ATOM 1763 N N . ARG A 1 215 ? -8.380 -3.927 -5.114 1.00 90.19 215 ARG A N 1
ATOM 1764 C CA . ARG A 1 215 ? -8.586 -3.874 -6.571 1.00 90.19 215 ARG A CA 1
ATOM 1765 C C . ARG A 1 215 ? -10.034 -3.527 -6.903 1.00 90.19 215 ARG A C 1
ATOM 1767 O O . ARG A 1 215 ? -10.267 -2.626 -7.717 1.00 90.19 215 ARG A O 1
ATOM 1774 N N . MET A 1 216 ? -10.989 -4.187 -6.247 1.00 90.38 216 MET A N 1
ATOM 1775 C CA . MET A 1 216 ? -12.420 -3.915 -6.399 1.00 90.38 216 MET A CA 1
ATOM 1776 C C . MET A 1 216 ? -12.781 -2.511 -5.907 1.00 90.38 216 MET A C 1
ATOM 1778 O O . MET A 1 216 ? -13.419 -1.741 -6.631 1.00 90.38 216 MET A O 1
ATOM 1782 N N . PHE A 1 217 ? -12.318 -2.138 -4.713 1.00 89.94 217 PHE A N 1
ATOM 1783 C CA . PHE A 1 217 ? -12.592 -0.838 -4.104 1.00 89.94 217 PHE A CA 1
ATOM 1784 C C . PHE A 1 217 ? -12.092 0.326 -4.968 1.00 89.94 217 PHE A C 1
ATOM 1786 O O . PHE A 1 217 ? -12.838 1.270 -5.248 1.00 89.94 217 PHE A O 1
ATOM 1793 N N . PHE A 1 218 ? -10.854 0.242 -5.463 1.00 86.12 218 PHE A N 1
ATOM 1794 C CA . PHE A 1 218 ? -10.276 1.250 -6.350 1.00 86.12 218 PHE A CA 1
ATOM 1795 C C . PHE A 1 218 ? -10.722 1.121 -7.807 1.00 86.12 218 PHE A C 1
ATOM 1797 O O . PHE A 1 218 ? -10.353 1.973 -8.610 1.00 86.12 218 PHE A O 1
ATOM 1804 N N . GLN A 1 219 ? -11.523 0.112 -8.161 1.00 87.19 219 GLN A N 1
ATOM 1805 C CA . GLN A 1 219 ? -11.951 -0.155 -9.538 1.00 87.19 219 GLN A CA 1
ATOM 1806 C C . GLN A 1 219 ? -10.756 -0.244 -10.500 1.00 87.19 219 GLN A C 1
ATOM 1808 O O . GLN A 1 219 ? -10.788 0.295 -11.609 1.00 87.19 219 GLN A O 1
ATOM 1813 N N . TRP A 1 220 ? -9.677 -0.897 -10.063 1.00 84.12 220 TRP A N 1
ATOM 1814 C CA . TRP A 1 220 ? -8.423 -0.980 -10.815 1.00 84.12 220 TRP A CA 1
ATOM 1815 C C . TRP A 1 220 ? -8.594 -1.585 -12.205 1.00 84.12 220 TRP A C 1
ATOM 1817 O O . TRP A 1 220 ? -7.937 -1.128 -13.139 1.00 84.12 220 TRP A O 1
ATOM 1827 N N . ASP A 1 221 ? -9.529 -2.517 -12.374 1.00 84.75 221 ASP A N 1
ATOM 1828 C CA . ASP A 1 221 ? -9.802 -3.137 -13.673 1.00 84.75 221 ASP A CA 1
ATOM 1829 C C . ASP A 1 221 ? -10.264 -2.106 -14.728 1.00 84.75 221 ASP A C 1
ATOM 1831 O O . ASP A 1 221 ? -10.007 -2.281 -15.916 1.00 84.75 221 ASP A O 1
ATOM 1835 N N . LYS A 1 222 ? -10.863 -0.973 -14.314 1.00 83.19 222 LYS A N 1
ATOM 1836 C CA . LYS A 1 222 ? -11.201 0.139 -15.227 1.00 83.19 222 LYS A CA 1
ATOM 1837 C C . LYS A 1 222 ? -9.977 0.946 -15.658 1.00 83.19 222 LYS A C 1
ATOM 1839 O O . LYS A 1 222 ? -9.969 1.553 -16.724 1.00 83.19 222 LYS A O 1
ATOM 1844 N N . ALA A 1 223 ? -8.956 1.018 -14.807 1.00 78.31 223 ALA A N 1
ATOM 1845 C CA . ALA A 1 223 ? -7.734 1.761 -15.092 1.00 78.31 223 ALA A CA 1
ATOM 1846 C C . ALA A 1 223 ? -6.737 0.929 -15.919 1.00 78.31 223 ALA A C 1
ATOM 1848 O O . ALA A 1 223 ? -6.013 1.495 -16.751 1.00 78.31 223 ALA A O 1
ATOM 1849 N N . PHE A 1 224 ? -6.728 -0.393 -15.717 1.00 79.31 224 PHE A N 1
ATOM 1850 C CA . PHE A 1 224 ? -5.756 -1.330 -16.271 1.00 79.31 224 PHE A CA 1
ATOM 1851 C C . PHE A 1 224 ? -6.446 -2.545 -16.923 1.00 79.31 224 PHE A C 1
ATOM 1853 O O . PHE A 1 224 ? -6.494 -3.627 -16.353 1.00 79.31 224 PHE A O 1
ATOM 1860 N N . GLU A 1 225 ? -6.923 -2.394 -18.160 1.00 73.44 225 GLU A N 1
ATOM 1861 C CA . GLU A 1 225 ? -7.796 -3.362 -18.866 1.00 73.44 225 GLU A CA 1
ATOM 1862 C C . GLU A 1 225 ? -7.184 -4.754 -19.180 1.00 73.44 225 GLU A C 1
ATOM 1864 O O . GLU A 1 225 ? -7.776 -5.539 -19.917 1.00 73.44 225 GLU A O 1
ATOM 1869 N N . LYS A 1 226 ? -5.994 -5.094 -18.666 1.00 79.19 226 LYS A N 1
ATOM 1870 C CA . LYS A 1 226 ? -5.285 -6.364 -18.941 1.00 79.19 226 LYS A CA 1
ATOM 1871 C C . LYS A 1 226 ? -4.456 -6.870 -17.754 1.00 79.19 226 LYS A C 1
ATOM 1873 O O . LYS A 1 226 ? -3.428 -7.521 -17.949 1.00 79.19 226 LYS A O 1
ATOM 1878 N N . THR A 1 227 ? -4.834 -6.532 -16.525 1.00 76.50 227 THR A N 1
ATOM 1879 C CA . THR A 1 227 ? -4.134 -7.041 -15.340 1.00 76.50 227 THR A CA 1
ATOM 1880 C C . THR A 1 227 ? -4.392 -8.533 -15.161 1.00 76.50 227 THR A C 1
ATOM 1882 O O . THR A 1 227 ? -5.526 -8.996 -15.260 1.00 76.50 227 THR A O 1
ATOM 1885 N N . LYS A 1 228 ? -3.322 -9.295 -14.902 1.00 83.81 228 LYS A N 1
ATOM 1886 C CA . LYS A 1 228 ? -3.441 -10.682 -14.432 1.00 83.81 228 LYS A CA 1
ATOM 1887 C C . LYS A 1 228 ? -4.197 -10.719 -13.105 1.00 83.81 228 LYS A C 1
ATOM 1889 O O . LYS A 1 228 ? -4.237 -9.707 -12.399 1.00 83.81 228 LYS A O 1
ATOM 1894 N N . SER A 1 229 ? -4.762 -11.875 -12.759 1.00 86.50 229 SER A N 1
ATOM 1895 C CA . SER A 1 229 ? -5.397 -12.018 -11.453 1.00 86.50 229 SER A CA 1
ATOM 1896 C C . SER A 1 229 ? -4.354 -11.839 -10.347 1.00 86.50 229 SER A C 1
ATOM 1898 O O . SER A 1 229 ? -3.164 -12.107 -10.534 1.00 86.50 229 SER A O 1
ATOM 1900 N N . ILE A 1 230 ? -4.793 -11.375 -9.182 1.00 86.88 230 ILE A N 1
ATOM 1901 C CA . ILE A 1 230 ? -3.909 -11.239 -8.020 1.00 86.88 230 ILE A CA 1
ATOM 1902 C C . ILE A 1 230 ? -3.358 -12.603 -7.604 1.00 86.88 230 ILE A C 1
ATOM 1904 O O . ILE A 1 230 ? -2.190 -12.700 -7.248 1.00 86.88 230 ILE A O 1
ATOM 1908 N N . TYR A 1 231 ? -4.145 -13.667 -7.750 1.00 87.75 231 TYR A N 1
ATOM 1909 C CA . TYR A 1 231 ? -3.711 -15.032 -7.463 1.00 87.75 231 TYR A CA 1
ATOM 1910 C C . TYR A 1 231 ? -2.563 -15.501 -8.372 1.00 87.75 231 TYR A C 1
ATOM 1912 O O . TYR A 1 231 ? -1.639 -16.150 -7.887 1.00 87.75 231 TYR A O 1
ATOM 1920 N N . ASP A 1 232 ? -2.544 -15.098 -9.649 1.00 87.69 232 ASP A N 1
ATOM 1921 C CA . ASP A 1 232 ? -1.412 -15.392 -10.544 1.00 87.69 232 ASP A CA 1
ATOM 1922 C C . ASP A 1 232 ? -0.118 -14.723 -10.056 1.00 87.69 232 ASP A C 1
ATOM 1924 O O . ASP A 1 232 ? 0.971 -15.294 -10.153 1.00 87.69 232 ASP A O 1
ATOM 1928 N N . TRP A 1 233 ? -0.229 -13.499 -9.530 1.00 85.38 233 TRP A N 1
ATOM 1929 C CA . TRP A 1 233 ? 0.899 -12.791 -8.927 1.00 85.38 233 TRP A CA 1
ATOM 1930 C C . TRP A 1 233 ? 1.340 -13.434 -7.616 1.00 85.38 233 TRP A C 1
ATOM 1932 O O . TRP A 1 233 ? 2.539 -13.561 -7.383 1.00 85.38 233 TRP A O 1
ATOM 1942 N N . MET A 1 234 ? 0.399 -13.885 -6.788 1.00 86.81 234 MET A N 1
ATOM 1943 C CA . MET A 1 234 ? 0.710 -14.545 -5.521 1.00 86.81 234 MET A CA 1
ATOM 1944 C C . MET A 1 234 ? 1.470 -15.854 -5.720 1.00 86.81 234 MET A C 1
ATOM 1946 O O . MET A 1 234 ? 2.447 -16.086 -5.017 1.00 86.81 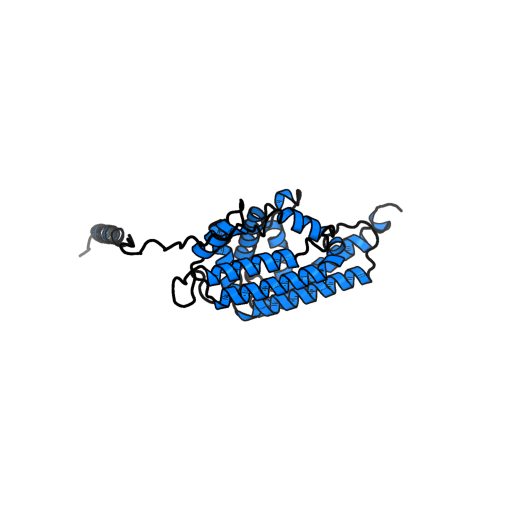234 MET A O 1
ATOM 1950 N N . TYR A 1 235 ? 1.128 -16.641 -6.743 1.00 88.88 235 TYR A N 1
ATOM 1951 C CA . TYR A 1 235 ? 1.892 -17.841 -7.092 1.00 88.88 235 TYR A CA 1
ATOM 1952 C C . TYR A 1 235 ? 3.363 -17.530 -7.428 1.00 88.88 235 TYR A C 1
ATOM 1954 O O . TYR A 1 235 ? 4.284 -18.232 -7.000 1.00 88.88 235 TYR A O 1
ATOM 1962 N N . LEU A 1 236 ? 3.611 -16.444 -8.170 1.00 87.12 236 LEU A N 1
ATOM 1963 C CA . LEU A 1 236 ? 4.973 -15.981 -8.451 1.00 87.12 236 LEU A CA 1
ATOM 1964 C C . LEU A 1 236 ? 5.690 -15.559 -7.162 1.00 87.12 236 LEU A C 1
ATOM 1966 O O . LEU A 1 236 ? 6.853 -15.903 -6.966 1.00 87.12 236 LEU A O 1
ATOM 1970 N N . VAL A 1 237 ? 4.999 -14.833 -6.285 1.00 87.12 237 VAL A N 1
ATOM 1971 C CA . VAL A 1 237 ? 5.536 -14.362 -5.003 1.00 87.12 237 VAL A CA 1
ATOM 1972 C C . VAL A 1 237 ? 5.920 -15.531 -4.088 1.00 87.12 237 VAL A C 1
ATOM 1974 O O . VAL A 1 237 ? 7.018 -15.539 -3.533 1.00 87.12 237 VAL A O 1
ATOM 1977 N N . GLU A 1 238 ? 5.067 -16.547 -3.979 1.00 87.75 238 GLU A N 1
ATOM 1978 C CA . GLU A 1 238 ? 5.347 -17.780 -3.234 1.00 87.75 238 GLU A CA 1
ATOM 1979 C C . GLU A 1 238 ? 6.535 -18.539 -3.829 1.00 87.75 238 GLU A C 1
ATOM 1981 O O . GLU A 1 238 ? 7.414 -18.996 -3.099 1.00 87.75 238 GLU A O 1
ATOM 1986 N N . THR A 1 239 ? 6.619 -18.603 -5.160 1.00 88.44 239 THR A N 1
ATOM 1987 C CA . THR A 1 239 ? 7.756 -19.215 -5.858 1.00 88.44 239 THR A CA 1
ATOM 1988 C C . THR A 1 239 ? 9.057 -18.473 -5.550 1.00 88.44 239 THR A C 1
ATOM 1990 O O . THR A 1 239 ? 10.072 -19.109 -5.264 1.00 88.44 239 THR A O 1
ATOM 1993 N N . ILE A 1 240 ? 9.048 -17.136 -5.561 1.00 86.25 240 ILE A N 1
ATOM 1994 C CA . ILE A 1 240 ? 10.213 -16.325 -5.181 1.00 86.25 240 ILE A CA 1
ATOM 1995 C C . ILE A 1 240 ? 10.585 -16.597 -3.723 1.00 86.25 240 ILE A C 1
ATOM 1997 O O . ILE A 1 240 ? 11.755 -16.862 -3.448 1.00 86.25 240 ILE A O 1
ATOM 2001 N N . LYS A 1 241 ? 9.611 -16.613 -2.801 1.00 86.44 241 LYS A N 1
ATOM 2002 C CA . LYS A 1 241 ? 9.863 -16.935 -1.389 1.00 86.44 241 LYS A CA 1
ATOM 2003 C C . LYS A 1 241 ? 10.542 -18.298 -1.248 1.00 86.44 241 LYS A C 1
ATOM 2005 O O . LYS A 1 241 ? 11.589 -18.394 -0.610 1.00 86.44 241 LYS A O 1
ATOM 2010 N N . LEU A 1 242 ? 9.970 -19.333 -1.862 1.00 88.56 242 LEU A N 1
ATOM 2011 C CA . LEU A 1 242 ? 10.473 -20.700 -1.774 1.00 88.56 242 LEU A CA 1
ATOM 2012 C C . LEU A 1 242 ? 11.914 -20.803 -2.284 1.00 88.56 242 LEU A C 1
ATOM 2014 O O . LEU A 1 242 ? 12.751 -21.412 -1.627 1.00 88.56 242 LEU A O 1
ATOM 2018 N N . ASN A 1 243 ? 12.215 -20.189 -3.430 1.00 87.94 243 ASN A N 1
ATOM 2019 C CA . ASN A 1 243 ? 13.540 -20.292 -4.043 1.00 87.94 243 ASN A CA 1
ATOM 2020 C C . ASN A 1 243 ? 14.601 -19.434 -3.341 1.00 87.94 243 ASN A C 1
ATOM 2022 O O . ASN A 1 243 ? 15.766 -19.819 -3.321 1.00 87.94 243 ASN A O 1
ATOM 2026 N N . MET A 1 244 ? 14.220 -18.282 -2.786 1.00 83.75 244 MET A N 1
ATOM 2027 C CA . MET A 1 244 ? 15.178 -17.309 -2.244 1.00 83.75 244 MET A 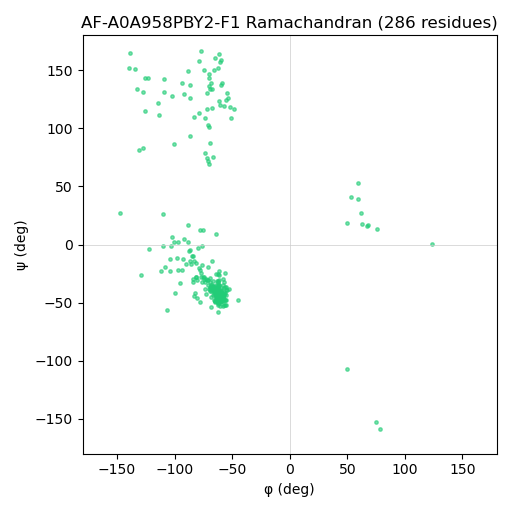CA 1
ATOM 2028 C C . MET A 1 244 ? 15.387 -17.458 -0.737 1.00 83.75 244 MET A C 1
ATOM 2030 O O . MET A 1 244 ? 16.489 -17.234 -0.247 1.00 83.75 244 MET A O 1
ATOM 2034 N N . ILE A 1 245 ? 14.344 -17.848 -0.001 1.00 84.12 245 ILE A N 1
ATOM 2035 C CA . ILE A 1 245 ? 14.380 -17.989 1.464 1.00 84.12 245 ILE A CA 1
ATOM 2036 C C . ILE A 1 245 ? 14.450 -19.466 1.876 1.00 84.12 245 ILE A C 1
ATOM 2038 O O . ILE A 1 245 ? 14.919 -19.774 2.969 1.00 84.12 245 ILE A O 1
ATOM 2042 N N . GLY A 1 246 ? 14.022 -20.393 1.010 1.00 82.69 246 GLY A N 1
ATOM 2043 C CA . GLY A 1 246 ? 14.036 -21.832 1.301 1.00 82.69 246 GLY A CA 1
ATOM 2044 C C . GLY A 1 246 ? 12.927 -22.284 2.254 1.00 82.69 246 GLY A C 1
ATOM 2045 O O . GLY A 1 246 ? 12.980 -23.397 2.771 1.00 82.69 246 GLY A O 1
ATOM 2046 N N . ASP A 1 247 ? 11.932 -21.430 2.500 1.00 79.62 247 ASP A N 1
ATOM 2047 C CA . ASP A 1 247 ? 10.836 -21.691 3.428 1.00 79.62 247 ASP A CA 1
ATOM 2048 C C . ASP A 1 247 ? 9.502 -21.814 2.669 1.00 79.62 247 ASP A C 1
ATOM 2050 O O . ASP A 1 247 ? 9.013 -20.806 2.145 1.00 79.62 247 ASP A O 1
ATOM 2054 N N . PRO A 1 248 ? 8.894 -23.017 2.618 1.00 77.75 248 PRO A N 1
ATOM 2055 C CA . PRO A 1 248 ? 7.611 -23.239 1.961 1.00 77.75 248 PRO A CA 1
ATOM 2056 C C . PRO A 1 248 ? 6.420 -22.719 2.775 1.00 77.75 248 PRO A C 1
ATOM 2058 O O . PRO A 1 248 ? 5.287 -22.874 2.329 1.00 77.75 248 PRO A O 1
ATOM 2061 N N . ALA A 1 249 ? 6.628 -22.150 3.970 1.00 78.62 249 ALA A N 1
ATOM 2062 C CA . ALA A 1 249 ? 5.521 -21.655 4.772 1.00 78.62 249 ALA A CA 1
ATOM 2063 C C . ALA A 1 249 ? 4.721 -20.582 4.018 1.00 78.62 249 ALA A C 1
ATOM 2065 O O . ALA A 1 249 ? 5.282 -19.654 3.432 1.00 78.62 249 ALA A O 1
ATOM 2066 N N . GLU A 1 250 ? 3.399 -20.641 4.139 1.00 85.94 250 GLU A N 1
ATOM 2067 C CA . GLU A 1 250 ? 2.455 -19.671 3.561 1.00 85.94 250 GLU A CA 1
ATOM 2068 C C . GLU A 1 250 ? 2.423 -18.333 4.329 1.00 85.94 250 GLU A C 1
ATOM 2070 O O . GLU A 1 250 ? 1.521 -17.512 4.155 1.00 85.94 250 GLU A O 1
ATOM 2075 N N . SER A 1 251 ? 3.394 -18.104 5.217 1.00 87.94 251 SER A N 1
ATOM 2076 C CA . SER A 1 251 ? 3.498 -16.899 6.037 1.00 87.94 251 SER A CA 1
ATOM 2077 C C . SER A 1 251 ? 4.905 -16.326 6.060 1.00 87.94 251 SER A C 1
ATOM 2079 O O . SER A 1 251 ? 5.869 -17.084 6.009 1.00 87.94 251 SER A O 1
ATOM 2081 N N . LEU A 1 252 ? 5.032 -15.014 6.227 1.00 87.12 252 LEU A N 1
ATOM 2082 C CA . LEU A 1 252 ? 6.304 -14.337 6.482 1.00 87.12 252 LEU A CA 1
ATOM 2083 C C . LEU A 1 252 ? 6.433 -13.987 7.960 1.00 87.12 252 LEU A C 1
ATOM 2085 O O . LEU A 1 252 ? 5.531 -13.359 8.518 1.00 87.12 252 LEU A O 1
ATOM 2089 N N . SER A 1 253 ? 7.543 -14.377 8.586 1.00 88.19 253 SER A N 1
ATOM 2090 C CA . SER A 1 253 ? 7.921 -13.882 9.913 1.00 88.19 253 SER A CA 1
ATOM 2091 C C . SER A 1 253 ? 8.505 -12.467 9.832 1.00 88.19 253 SER A C 1
ATOM 2093 O O . SER A 1 253 ? 8.862 -11.983 8.754 1.00 88.19 253 SER A O 1
ATOM 2095 N N . SER A 1 254 ? 8.635 -11.793 10.979 1.00 86.12 254 SER A N 1
ATOM 2096 C CA . SER A 1 254 ? 9.204 -10.440 11.052 1.00 86.12 254 SER A CA 1
ATOM 2097 C C . SER A 1 254 ? 10.602 -10.335 10.440 1.00 86.12 254 SER A C 1
ATOM 2099 O O . SER A 1 254 ? 10.921 -9.337 9.802 1.00 86.12 254 SER A O 1
ATOM 2101 N N . GLU A 1 255 ? 11.420 -11.370 10.610 1.00 88.81 255 GLU A N 1
ATOM 2102 C CA . GLU A 1 255 ? 12.819 -11.427 10.176 1.00 88.81 255 GLU A CA 1
ATOM 2103 C C . GLU A 1 255 ? 12.947 -11.709 8.675 1.00 88.81 255 GLU A C 1
ATOM 2105 O O . GLU A 1 255 ? 13.983 -11.437 8.074 1.00 88.81 255 GLU A O 1
ATOM 2110 N N . GLN A 1 256 ? 11.895 -12.257 8.061 1.00 90.00 256 GLN A N 1
ATOM 2111 C CA . GLN A 1 256 ? 11.887 -12.630 6.650 1.00 90.00 256 GLN A CA 1
ATOM 2112 C C . GLN A 1 256 ? 11.500 -11.467 5.730 1.00 90.00 256 GLN A C 1
ATOM 2114 O O . GLN A 1 256 ? 11.763 -11.549 4.535 1.00 90.00 256 GLN A O 1
ATOM 2119 N N . TRP A 1 257 ? 10.905 -10.384 6.246 1.00 88.81 257 TRP A N 1
ATOM 2120 C CA . TRP A 1 257 ? 10.425 -9.275 5.412 1.00 88.81 257 TRP A CA 1
ATOM 2121 C C . TRP A 1 257 ? 11.522 -8.594 4.599 1.00 88.81 257 TRP A C 1
ATOM 2123 O O . TRP A 1 257 ? 11.329 -8.373 3.407 1.00 88.81 257 TRP A O 1
ATOM 2133 N N . GLU A 1 258 ? 12.660 -8.267 5.215 1.00 92.12 258 GLU A N 1
ATOM 2134 C CA . GLU A 1 258 ? 13.760 -7.606 4.504 1.00 92.12 258 GLU A CA 1
ATOM 2135 C C . GLU A 1 258 ? 14.326 -8.465 3.361 1.00 92.12 258 GLU A C 1
ATOM 2137 O O . GLU A 1 258 ? 14.233 -8.023 2.213 1.00 92.12 258 GLU A O 1
ATOM 2142 N N . PRO A 1 259 ? 14.821 -9.700 3.600 1.00 92.19 259 PRO A N 1
ATOM 2143 C CA . PRO A 1 259 ? 15.361 -10.519 2.515 1.00 92.19 259 PRO A CA 1
ATOM 2144 C C . PRO A 1 259 ? 14.307 -10.866 1.457 1.00 92.19 259 PRO A C 1
ATOM 2146 O O . PRO A 1 259 ? 14.628 -10.972 0.276 1.00 92.19 259 PRO A O 1
ATOM 2149 N N . PHE A 1 260 ? 13.040 -11.014 1.852 1.00 90.94 260 PHE A N 1
ATOM 2150 C CA . PHE A 1 260 ? 11.948 -11.265 0.918 1.00 90.94 260 PHE A CA 1
ATOM 2151 C C . PHE A 1 260 ? 11.704 -10.095 -0.037 1.00 90.94 260 PHE A C 1
ATOM 2153 O O . PHE A 1 260 ? 11.595 -10.292 -1.248 1.00 90.94 260 PHE A O 1
ATOM 2160 N N . VAL A 1 261 ? 11.606 -8.875 0.493 1.00 91.81 261 VAL A N 1
ATOM 2161 C CA . VAL A 1 261 ? 11.344 -7.696 -0.335 1.00 91.81 261 VAL A CA 1
ATOM 2162 C C . VAL A 1 261 ? 12.549 -7.371 -1.213 1.00 91.81 261 VAL A C 1
ATOM 2164 O O . VAL A 1 261 ? 12.351 -7.053 -2.385 1.00 91.81 261 VAL A O 1
ATOM 2167 N N . ASP A 1 262 ? 13.774 -7.524 -0.704 1.00 93.75 262 ASP A N 1
ATOM 2168 C CA . ASP A 1 262 ? 14.984 -7.396 -1.523 1.00 93.75 262 ASP A CA 1
ATOM 2169 C C . ASP A 1 262 ? 14.957 -8.402 -2.690 1.00 93.75 262 ASP A C 1
ATOM 2171 O O . ASP A 1 262 ? 15.129 -8.004 -3.842 1.00 93.75 262 ASP A O 1
ATOM 2175 N N . ALA A 1 263 ? 14.596 -9.668 -2.443 1.00 92.94 263 ALA A N 1
ATOM 2176 C CA . ALA A 1 263 ? 14.470 -10.679 -3.495 1.00 92.94 263 ALA A CA 1
ATOM 2177 C C . ALA A 1 263 ? 13.394 -10.347 -4.550 1.00 92.94 263 ALA A C 1
ATOM 2179 O O . ALA A 1 263 ? 13.599 -10.583 -5.746 1.00 92.94 263 ALA A O 1
ATOM 2180 N N . ILE A 1 264 ? 12.250 -9.785 -4.138 1.00 91.94 264 ILE A N 1
ATOM 2181 C CA . ILE A 1 264 ? 11.215 -9.305 -5.069 1.00 91.94 264 ILE A CA 1
ATOM 2182 C C . ILE A 1 264 ? 11.755 -8.157 -5.922 1.00 91.94 264 ILE A C 1
ATOM 2184 O O . ILE A 1 264 ? 11.565 -8.158 -7.140 1.00 91.94 264 ILE A O 1
ATOM 2188 N N . ILE A 1 265 ? 12.420 -7.182 -5.299 1.00 95.19 265 ILE A N 1
ATOM 2189 C CA . ILE A 1 265 ? 12.962 -6.019 -6.002 1.00 95.19 265 ILE A CA 1
ATOM 2190 C C . ILE A 1 265 ? 14.045 -6.450 -6.992 1.00 95.19 265 ILE A C 1
ATOM 2192 O O . ILE A 1 265 ? 14.003 -6.010 -8.137 1.00 95.19 265 ILE A O 1
ATOM 2196 N N . ASP A 1 266 ? 14.955 -7.340 -6.597 1.00 94.38 266 ASP A N 1
ATOM 2197 C CA . ASP A 1 266 ? 16.013 -7.874 -7.460 1.00 94.38 266 ASP A CA 1
ATOM 2198 C C . ASP A 1 266 ? 15.428 -8.632 -8.657 1.00 94.38 266 ASP A C 1
ATOM 2200 O O . ASP A 1 266 ? 15.811 -8.399 -9.807 1.00 94.38 266 ASP A O 1
ATOM 2204 N N . SER A 1 267 ? 14.435 -9.491 -8.410 1.00 92.62 267 SER A N 1
ATOM 2205 C CA . SER A 1 267 ? 13.725 -10.215 -9.471 1.00 92.62 267 SER A CA 1
ATOM 2206 C C . SER A 1 267 ? 13.046 -9.250 -10.446 1.00 92.62 267 SER A C 1
ATOM 2208 O O . SER A 1 267 ? 13.090 -9.444 -11.666 1.00 92.62 267 SER A O 1
ATOM 2210 N N . TYR A 1 268 ? 12.443 -8.181 -9.922 1.00 93.69 268 TYR A N 1
ATOM 2211 C CA . TYR A 1 268 ? 11.801 -7.163 -10.740 1.00 93.69 268 TYR A CA 1
ATOM 2212 C C . TYR A 1 268 ? 12.808 -6.313 -11.523 1.00 93.69 268 TYR A C 1
ATOM 2214 O O . TYR A 1 268 ? 12.572 -6.015 -12.694 1.00 93.69 268 TYR A O 1
ATOM 2222 N N . GLU A 1 269 ? 13.951 -5.972 -10.926 1.00 94.81 269 GLU A N 1
ATOM 2223 C CA . GLU A 1 269 ? 15.044 -5.262 -11.594 1.00 94.81 269 GLU A CA 1
ATOM 2224 C C . GLU A 1 269 ? 15.576 -6.059 -12.778 1.00 94.81 269 GLU A C 1
ATOM 2226 O O . GLU A 1 269 ? 15.670 -5.517 -13.879 1.00 94.81 269 GLU A O 1
ATOM 2231 N N . ILE A 1 270 ? 15.826 -7.358 -12.597 1.00 94.31 270 ILE A N 1
ATOM 2232 C CA . ILE A 1 270 ? 16.255 -8.256 -13.677 1.00 94.31 270 ILE A CA 1
ATOM 2233 C C . ILE A 1 270 ? 15.219 -8.280 -14.805 1.00 94.31 270 ILE A C 1
ATOM 2235 O O . ILE A 1 270 ? 15.576 -8.171 -15.981 1.00 94.31 270 ILE A O 1
ATOM 2239 N N . TYR A 1 271 ? 13.933 -8.392 -14.466 1.00 92.75 271 TYR A N 1
ATOM 2240 C CA . TYR A 1 271 ? 12.851 -8.403 -15.450 1.00 92.75 271 TYR A CA 1
ATOM 2241 C C . TYR A 1 271 ? 12.777 -7.096 -16.254 1.00 92.75 271 TYR A C 1
ATOM 2243 O O . TYR A 1 271 ? 12.729 -7.124 -17.488 1.00 92.75 271 TYR A O 1
ATOM 2251 N N . VAL A 1 272 ? 12.812 -5.948 -15.574 1.00 91.56 272 VAL A N 1
ATOM 2252 C CA . VAL A 1 272 ? 12.784 -4.627 -16.214 1.00 91.56 272 VAL A CA 1
ATOM 2253 C C . VAL A 1 272 ? 14.048 -4.408 -17.054 1.00 91.56 272 VAL A C 1
ATOM 2255 O O . VAL A 1 272 ? 13.957 -3.957 -18.198 1.00 91.56 272 VAL A O 1
ATOM 2258 N N . TYR A 1 273 ? 15.223 -4.792 -16.547 1.00 92.44 273 TYR A N 1
ATOM 2259 C CA . TYR A 1 273 ? 16.486 -4.708 -17.279 1.00 92.44 273 TYR A CA 1
ATOM 2260 C C . TYR A 1 273 ? 16.451 -5.543 -18.563 1.00 92.44 273 TYR A C 1
ATOM 2262 O O . TYR A 1 273 ? 16.815 -5.062 -19.639 1.00 92.44 273 TYR A O 1
ATOM 2270 N N . TYR A 1 274 ? 15.954 -6.781 -18.479 1.00 91.62 274 TYR A N 1
ATOM 2271 C CA . TYR A 1 274 ? 15.767 -7.639 -19.644 1.00 91.62 274 TYR A CA 1
ATOM 2272 C C . TYR A 1 274 ? 14.852 -6.983 -20.685 1.00 91.62 274 TYR A C 1
ATOM 2274 O O . TYR A 1 274 ? 15.183 -6.976 -21.875 1.00 91.62 274 TYR A O 1
ATOM 2282 N N . HIS A 1 275 ? 13.735 -6.395 -20.245 1.00 88.56 275 HIS A N 1
ATOM 2283 C CA . HIS A 1 275 ? 12.781 -5.726 -21.126 1.00 88.56 275 HIS A CA 1
ATOM 2284 C C . HIS A 1 275 ? 13.427 -4.578 -21.917 1.00 88.56 275 HIS A C 1
ATOM 2286 O O . HIS A 1 275 ? 13.297 -4.528 -23.142 1.00 88.56 275 HIS A O 1
ATOM 2292 N N . TYR A 1 276 ? 14.166 -3.696 -21.239 1.00 88.06 276 TYR A N 1
ATOM 2293 C CA . TYR A 1 276 ? 14.739 -2.499 -21.859 1.00 88.06 276 TYR A CA 1
ATOM 2294 C C . TYR A 1 276 ? 16.044 -2.741 -22.616 1.00 88.06 276 TYR A C 1
ATOM 2296 O O . TYR A 1 276 ? 16.224 -2.201 -23.709 1.00 88.06 276 TYR A O 1
ATOM 2304 N N . PHE A 1 277 ? 16.958 -3.546 -22.072 1.00 86.88 277 PHE A N 1
ATOM 2305 C CA . PHE A 1 277 ? 18.341 -3.619 -22.558 1.00 86.88 277 PHE A CA 1
ATOM 2306 C C . PHE A 1 277 ? 18.681 -4.908 -23.305 1.00 86.88 277 PHE A C 1
ATOM 2308 O O . PHE A 1 277 ? 19.664 -4.938 -24.050 1.00 86.88 277 PHE A O 1
ATOM 2315 N N . ILE A 1 278 ? 17.904 -5.979 -23.122 1.00 87.88 278 ILE A N 1
ATOM 2316 C CA . ILE A 1 278 ? 18.183 -7.281 -23.747 1.00 87.88 278 ILE A CA 1
ATOM 2317 C C . ILE A 1 278 ? 17.201 -7.540 -24.889 1.00 87.88 278 ILE A C 1
ATOM 2319 O O . ILE A 1 278 ? 17.625 -7.705 -26.032 1.00 87.88 278 ILE A O 1
ATOM 2323 N N . ARG A 1 279 ? 15.894 -7.506 -24.611 1.00 84.81 279 ARG A N 1
ATOM 2324 C CA . ARG A 1 279 ? 14.834 -7.804 -25.588 1.00 84.81 279 ARG A CA 1
ATOM 2325 C C . ARG A 1 279 ? 14.808 -6.828 -26.769 1.00 84.81 279 ARG A C 1
ATOM 2327 O O . ARG A 1 279 ? 14.435 -7.202 -27.879 1.00 84.81 279 ARG A O 1
ATOM 2334 N N . SER A 1 280 ? 15.197 -5.576 -26.544 1.00 74.69 280 SER A N 1
ATOM 2335 C CA . SER A 1 280 ? 15.212 -4.525 -27.567 1.00 74.69 280 SER A CA 1
ATOM 2336 C C . SER A 1 280 ? 16.312 -4.714 -28.625 1.00 74.69 280 SER A C 1
ATOM 2338 O O . SER A 1 280 ? 16.180 -4.162 -29.726 1.00 74.69 280 SER A O 1
ATOM 2340 N N . LYS A 1 281 ? 17.352 -5.519 -28.335 1.00 78.06 281 LYS A N 1
ATOM 2341 C CA . LYS A 1 281 ? 18.515 -5.732 -29.211 1.00 78.06 281 LYS A CA 1
ATOM 2342 C C . LYS A 1 281 ? 18.169 -6.542 -30.477 1.00 78.06 281 LYS A C 1
ATOM 2344 O O . LYS A 1 281 ? 17.345 -7.455 -30.408 1.00 78.06 281 LYS A O 1
ATOM 2349 N N . PRO A 1 282 ? 18.832 -6.274 -31.627 1.00 71.06 282 PRO A N 1
ATOM 2350 C CA . PRO A 1 282 ? 18.514 -6.894 -32.923 1.00 71.06 282 PRO A CA 1
ATOM 2351 C C . PRO A 1 282 ? 18.552 -8.426 -32.914 1.00 71.06 282 PRO A C 1
ATOM 2353 O O . PRO A 1 282 ? 17.687 -9.061 -33.513 1.00 71.06 282 PRO A O 1
ATOM 2356 N N . PHE A 1 283 ? 19.495 -9.007 -32.162 1.00 70.94 283 PHE A N 1
ATOM 2357 C CA . PHE A 1 283 ? 19.669 -10.457 -32.026 1.00 70.94 283 PHE A CA 1
ATOM 2358 C C . PHE A 1 283 ? 18.382 -11.172 -31.582 1.00 70.94 283 PHE A C 1
ATOM 2360 O O . PHE A 1 283 ? 18.040 -12.224 -32.109 1.00 70.94 283 PHE A O 1
ATOM 2367 N N . TYR A 1 284 ? 17.614 -10.565 -30.672 1.00 63.97 284 TYR A N 1
ATOM 2368 C CA . TYR A 1 284 ? 16.359 -11.134 -30.169 1.00 63.97 284 TYR A CA 1
ATOM 2369 C C . TYR A 1 284 ? 15.145 -10.828 -31.055 1.00 63.97 284 TYR A C 1
ATOM 2371 O O . TYR A 1 284 ? 14.082 -11.413 -30.861 1.00 63.97 284 TYR A O 1
ATOM 2379 N N . LYS A 1 285 ? 15.283 -9.936 -32.043 1.00 62.81 285 LYS A N 1
ATOM 2380 C CA . LYS A 1 285 ? 14.219 -9.587 -32.998 1.00 62.81 285 LYS A CA 1
ATOM 2381 C C . LYS A 1 285 ? 14.251 -10.439 -34.271 1.00 62.81 285 LYS A C 1
ATOM 2383 O O . LYS A 1 285 ? 13.477 -10.167 -35.185 1.00 62.81 285 LYS A O 1
ATOM 2388 N N . GLY A 1 286 ? 15.139 -11.436 -34.353 1.00 60.91 286 GLY A N 1
ATOM 2389 C CA . GLY A 1 286 ? 15.251 -12.323 -35.516 1.00 60.91 286 GLY A CA 1
ATOM 2390 C C . GLY A 1 286 ? 15.643 -11.605 -36.813 1.00 60.91 286 GLY A C 1
ATOM 2391 O O . GLY A 1 286 ? 15.430 -12.144 -37.893 1.00 60.91 286 GLY A O 1
ATOM 2392 N N . LYS A 1 287 ? 16.187 -10.384 -36.715 1.00 55.22 287 LYS A N 1
ATOM 2393 C CA . LYS A 1 287 ? 16.751 -9.629 -37.838 1.00 55.22 287 LYS A CA 1
ATOM 2394 C C . LYS A 1 287 ? 18.271 -9.781 -37.782 1.00 55.22 287 LYS A C 1
ATOM 2396 O O . LYS A 1 287 ? 18.935 -8.982 -37.121 1.00 55.22 287 LYS A O 1
ATOM 2401 N N . LEU A 1 288 ? 18.770 -10.860 -38.385 1.00 49.19 288 LEU A N 1
ATOM 2402 C CA . LEU A 1 288 ? 20.168 -10.983 -38.813 1.00 49.19 288 LEU A CA 1
ATOM 2403 C C . LEU A 1 288 ? 20.321 -10.327 -40.185 1.00 49.19 288 LEU A C 1
ATOM 2405 O O . LEU A 1 288 ? 19.403 -10.520 -41.015 1.00 49.19 288 LEU A O 1
#